Protein AF-A0A0L8FMX4-F1 (afdb_monomer)

Secondary structure (DSSP, 8-state):
-------PPP-PPPHHHHHHHHHHHHHHTT-HHHHHHHHHHHHHHHHHHHHHHHTT-GGGGTT-----EEEEEETTTTEEEEEE-SS---HHHHHHHHHS--S-THHHHHHHHHTT---EE--SSHHHHHTSGGGHHHHHTT---B---SHHHHHHHHH--EETTEE-EETTBS-------HHHHHHHHHHHHHHHHHHHHHHHHHGGG-S-----SS-SS-S----B-TTSPP--

Nearest PDB structures (foldseek):
  7ry0-assembly1_A  TM=9.251E-01  e=6.759E-14  Homo sapiens
  7l7i-assembly1_A  TM=5.118E-01  e=5.139E-18  Homo sapiens
  8u1l-assembly1_A  TM=5.009E-01  e=3.251E-18  Trichoplusia ni
  7ry1-assembly1_B  TM=5.368E-01  e=2.888E-14  Homo sapiens
  7ry1-assembly1_A  TM=5.336E-01  e=6.759E-14  Homo sapiens

Mean predicted aligned error: 16.15 Å

Structure (mmCIF, N/CA/C/O backbone):
data_AF-A0A0L8FMX4-F1
#
_entry.id   AF-A0A0L8FMX4-F1
#
loop_
_atom_site.group_PDB
_atom_site.id
_atom_site.type_symbol
_atom_site.label_atom_id
_atom_site.label_alt_id
_atom_site.label_comp_id
_atom_site.label_asym_id
_atom_site.label_entity_id
_atom_site.label_seq_id
_atom_site.pdbx_PDB_ins_code
_atom_site.Cartn_x
_atom_site.Cartn_y
_atom_site.Cartn_z
_atom_site.occupancy
_atom_site.B_iso_or_equiv
_atom_site.auth_seq_id
_atom_site.auth_comp_id
_atom_site.auth_asym_id
_atom_site.auth_atom_id
_atom_site.pdbx_PDB_model_num
ATOM 1 N N . MET A 1 1 ? 44.831 -11.143 -31.673 1.00 39.31 1 MET A N 1
ATOM 2 C CA . MET A 1 1 ? 43.525 -11.073 -30.991 1.00 39.31 1 MET A CA 1
ATOM 3 C C . MET A 1 1 ? 43.814 -10.824 -29.530 1.00 39.31 1 MET A C 1
ATOM 5 O O . MET A 1 1 ? 44.237 -11.738 -28.837 1.00 39.31 1 MET A O 1
ATOM 9 N N . SER A 1 2 ? 43.746 -9.562 -29.123 1.00 39.44 2 SER A N 1
ATOM 10 C CA . SER A 1 2 ? 43.957 -9.135 -27.744 1.00 39.44 2 SER A CA 1
ATOM 11 C C . SER A 1 2 ? 42.729 -9.560 -26.950 1.00 39.44 2 SER A C 1
ATOM 13 O O . SER A 1 2 ? 41.625 -9.114 -27.243 1.00 39.44 2 SER A O 1
ATOM 15 N N . THR A 1 3 ? 42.902 -10.469 -26.001 1.00 43.88 3 THR A N 1
ATOM 16 C CA . THR A 1 3 ? 41.905 -10.734 -24.967 1.00 43.88 3 THR A CA 1
ATOM 17 C C . THR A 1 3 ? 41.839 -9.495 -24.084 1.00 43.88 3 THR A C 1
ATOM 19 O O . THR A 1 3 ? 42.702 -9.311 -23.228 1.00 43.88 3 THR A O 1
ATOM 22 N N . GLU A 1 4 ? 40.875 -8.610 -24.337 1.00 45.62 4 GLU A N 1
ATOM 23 C CA . GLU A 1 4 ? 40.519 -7.559 -23.388 1.00 45.62 4 GLU A CA 1
ATOM 24 C C . GLU A 1 4 ? 40.006 -8.241 -22.118 1.00 45.62 4 GLU A C 1
ATOM 26 O O . GLU A 1 4 ? 38.905 -8.788 -22.063 1.00 45.62 4 GLU A O 1
ATOM 31 N N . THR A 1 5 ? 40.854 -8.273 -21.097 1.00 45.53 5 THR A N 1
ATOM 32 C CA . THR A 1 5 ? 40.433 -8.503 -19.723 1.00 45.53 5 THR A CA 1
ATOM 33 C C . THR A 1 5 ? 39.546 -7.329 -19.333 1.00 45.53 5 THR A C 1
ATOM 35 O O . THR A 1 5 ? 40.056 -6.248 -19.053 1.00 45.53 5 THR A O 1
ATOM 38 N N . ASN A 1 6 ? 38.224 -7.521 -19.350 1.00 53.88 6 ASN A N 1
ATOM 39 C CA . ASN A 1 6 ? 37.295 -6.623 -18.668 1.00 53.88 6 ASN A CA 1
ATOM 40 C C . ASN A 1 6 ? 37.687 -6.615 -17.182 1.00 53.88 6 ASN A C 1
ATOM 42 O O . ASN A 1 6 ? 37.356 -7.547 -16.446 1.00 53.88 6 ASN A O 1
ATOM 46 N N . GLU A 1 7 ? 38.452 -5.611 -16.754 1.00 62.81 7 GLU A N 1
ATOM 47 C CA . GLU A 1 7 ? 38.749 -5.385 -15.343 1.00 62.81 7 GLU A CA 1
ATOM 48 C C . GLU A 1 7 ? 37.436 -5.014 -14.648 1.00 62.81 7 GLU A C 1
ATOM 50 O O . GLU A 1 7 ? 36.876 -3.940 -14.858 1.00 62.81 7 GLU A O 1
ATOM 55 N N . GLY A 1 8 ? 36.889 -5.952 -13.874 1.00 73.38 8 GLY A N 1
ATOM 56 C CA . GLY A 1 8 ? 35.716 -5.695 -13.050 1.00 73.38 8 GLY A CA 1
ATOM 57 C C . GLY A 1 8 ? 36.040 -4.668 -11.966 1.00 73.38 8 GLY A C 1
ATOM 58 O O . GLY A 1 8 ? 37.086 -4.739 -11.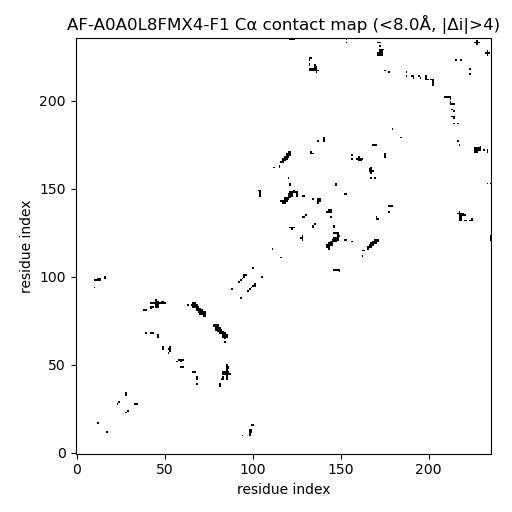324 1.00 73.38 8 GLY A O 1
ATOM 59 N N . GLU A 1 9 ? 35.130 -3.726 -11.739 1.00 80.50 9 GLU A N 1
ATOM 60 C CA . GLU A 1 9 ? 35.250 -2.753 -10.654 1.00 80.50 9 GLU A CA 1
ATOM 61 C C . GLU A 1 9 ? 34.606 -3.308 -9.380 1.00 80.50 9 GLU A C 1
ATOM 63 O O . GLU A 1 9 ? 33.452 -3.741 -9.388 1.00 80.50 9 GLU A O 1
ATOM 68 N N . VAL A 1 10 ? 35.354 -3.295 -8.275 1.00 77.38 10 VAL A N 1
ATOM 69 C CA . VAL A 1 10 ? 34.866 -3.732 -6.963 1.00 77.38 10 VAL A CA 1
ATOM 70 C C . VAL A 1 10 ? 34.485 -2.507 -6.143 1.00 77.38 10 VAL A C 1
ATOM 72 O O . VAL A 1 10 ? 35.327 -1.660 -5.849 1.00 77.38 10 VAL A O 1
ATOM 75 N N . PHE A 1 11 ? 33.222 -2.444 -5.732 1.00 74.62 11 PHE A N 1
ATOM 76 C CA . PHE A 1 11 ? 32.707 -1.407 -4.844 1.00 74.62 11 PHE A CA 1
ATOM 77 C C . PHE A 1 11 ? 32.407 -2.013 -3.474 1.00 74.62 11 PHE A C 1
ATOM 79 O O . PHE A 1 11 ? 31.781 -3.068 -3.377 1.00 74.62 11 PHE A O 1
ATOM 86 N N . ALA A 1 12 ? 32.857 -1.354 -2.407 1.00 69.38 12 ALA A N 1
ATOM 87 C CA . ALA A 1 12 ? 32.478 -1.737 -1.054 1.00 69.38 12 ALA A CA 1
ATOM 88 C C . ALA A 1 12 ? 31.083 -1.187 -0.737 1.00 69.38 12 ALA A C 1
ATOM 90 O O . ALA A 1 12 ? 30.815 -0.007 -0.965 1.00 69.38 12 ALA A O 1
ATOM 91 N N . PHE A 1 13 ? 30.216 -2.029 -0.171 1.00 65.06 13 PHE A N 1
ATOM 92 C CA . PHE A 1 13 ? 28.976 -1.554 0.432 1.00 65.06 13 PHE A CA 1
ATOM 93 C C . PHE A 1 13 ? 29.286 -0.578 1.571 1.00 65.06 13 PHE A C 1
ATOM 95 O O . PHE A 1 13 ? 30.249 -0.762 2.320 1.00 65.06 13 PHE A O 1
ATOM 102 N N . GLN A 1 14 ? 28.444 0.441 1.728 1.00 64.69 14 GLN A N 1
ATOM 103 C CA . GLN A 1 14 ? 28.500 1.314 2.899 1.00 64.69 14 GLN A CA 1
ATOM 104 C C . GLN A 1 14 ? 28.238 0.500 4.179 1.00 64.69 14 GLN A C 1
ATOM 106 O O . GLN A 1 14 ? 27.494 -0.484 4.159 1.00 64.69 14 GLN A O 1
ATOM 111 N N . ALA A 1 15 ? 28.864 0.887 5.295 1.00 60.56 15 ALA A N 1
ATOM 112 C CA . ALA A 1 15 ? 28.822 0.118 6.543 1.00 60.56 15 ALA A CA 1
ATOM 113 C C . ALA A 1 15 ? 27.385 -0.111 7.052 1.00 60.56 15 ALA A C 1
ATOM 115 O O . ALA A 1 15 ? 27.086 -1.187 7.575 1.00 60.56 15 ALA A O 1
ATOM 116 N N . GLU A 1 16 ? 26.481 0.849 6.831 1.00 59.19 16 GLU A N 1
ATOM 117 C CA . GLU A 1 16 ? 25.064 0.709 7.178 1.00 59.19 16 GLU A CA 1
ATOM 118 C C . GLU A 1 16 ? 24.347 -0.364 6.332 1.00 59.19 16 GLU A C 1
ATOM 120 O O . GLU A 1 16 ? 23.492 -1.087 6.845 1.00 59.19 16 GLU A O 1
ATOM 125 N N . ILE A 1 17 ? 24.729 -0.540 5.059 1.00 61.38 17 ILE A N 1
ATOM 126 C CA . ILE A 1 17 ? 24.149 -1.560 4.165 1.00 61.38 17 ILE A CA 1
ATOM 127 C C . ILE A 1 17 ? 24.580 -2.963 4.589 1.00 61.38 17 ILE A C 1
ATOM 129 O O . ILE A 1 17 ? 23.772 -3.887 4.565 1.00 61.38 17 ILE A O 1
ATOM 133 N N . ALA A 1 18 ? 25.831 -3.143 5.015 1.00 59.66 18 ALA A N 1
ATOM 134 C CA . ALA A 1 18 ? 26.306 -4.442 5.489 1.00 59.66 18 ALA A CA 1
ATOM 135 C C . ALA A 1 18 ? 25.531 -4.919 6.735 1.00 59.66 18 ALA A C 1
ATOM 137 O O . ALA A 1 18 ? 25.193 -6.100 6.845 1.00 59.66 18 ALA A O 1
ATOM 138 N N . GLN A 1 19 ? 25.199 -3.998 7.646 1.00 57.38 19 GLN A N 1
ATOM 139 C CA . GLN A 1 19 ? 24.366 -4.290 8.817 1.00 57.38 19 GLN A CA 1
ATOM 140 C C . GLN A 1 19 ? 22.915 -4.604 8.425 1.00 57.38 19 GLN A C 1
ATOM 142 O O . GLN A 1 19 ? 22.359 -5.593 8.905 1.00 57.38 19 GLN A O 1
ATOM 147 N N . LEU A 1 20 ? 22.331 -3.825 7.509 1.00 59.53 20 LEU A N 1
ATOM 148 C CA . LEU A 1 20 ? 20.980 -4.051 6.995 1.00 59.53 20 LEU A CA 1
ATOM 149 C C . LEU A 1 20 ? 20.861 -5.392 6.258 1.00 59.53 20 LEU A C 1
ATOM 151 O O . LEU A 1 20 ? 19.946 -6.160 6.536 1.00 59.53 20 LEU A O 1
ATOM 155 N N . MET A 1 21 ? 21.802 -5.718 5.368 1.00 62.72 21 MET A N 1
ATOM 156 C CA . MET A 1 21 ? 21.832 -7.007 4.670 1.00 62.72 21 MET A CA 1
ATOM 157 C C . MET A 1 21 ? 21.918 -8.172 5.656 1.00 62.72 21 MET A C 1
ATOM 159 O O . MET A 1 21 ? 21.203 -9.153 5.491 1.00 62.72 21 MET A O 1
ATOM 163 N N . SER A 1 22 ? 22.732 -8.062 6.709 1.00 55.34 22 SER A N 1
ATOM 164 C CA . SER A 1 22 ? 22.821 -9.093 7.750 1.00 55.34 22 SER A CA 1
ATOM 165 C C . SER A 1 22 ? 21.493 -9.284 8.498 1.00 55.34 22 SER A C 1
ATOM 167 O O . SER A 1 22 ? 21.067 -10.417 8.734 1.00 55.34 22 SER A O 1
ATOM 169 N N . LEU A 1 23 ? 20.787 -8.194 8.816 1.00 56.12 23 LEU A N 1
ATOM 170 C CA . LEU A 1 23 ? 19.460 -8.248 9.436 1.00 56.12 23 LEU A CA 1
ATOM 171 C C . LEU A 1 23 ? 18.416 -8.854 8.482 1.00 56.12 23 LEU A C 1
ATOM 173 O O . LEU A 1 23 ? 17.636 -9.716 8.888 1.00 56.12 23 LEU A O 1
ATOM 177 N N . ILE A 1 24 ? 18.441 -8.459 7.206 1.00 52.59 24 ILE A N 1
ATOM 178 C CA . ILE A 1 24 ? 17.516 -8.941 6.177 1.00 52.59 24 ILE A CA 1
ATOM 179 C C . ILE A 1 24 ? 17.729 -10.429 5.883 1.00 52.59 24 ILE A C 1
ATOM 181 O O . ILE A 1 24 ? 16.762 -11.181 5.784 1.00 52.59 24 ILE A O 1
ATOM 185 N N . ILE A 1 25 ? 18.978 -10.883 5.782 1.00 56.69 25 ILE A N 1
ATOM 186 C CA . ILE A 1 25 ? 19.319 -12.293 5.544 1.00 56.69 25 ILE A CA 1
ATOM 187 C C . ILE A 1 25 ? 18.820 -13.171 6.694 1.00 56.69 25 ILE A C 1
ATOM 189 O O . ILE A 1 25 ? 18.224 -14.218 6.447 1.00 56.69 25 ILE A O 1
ATOM 193 N N . ASN A 1 26 ? 19.004 -12.728 7.939 1.00 50.09 26 ASN A N 1
ATOM 194 C CA . ASN A 1 26 ? 18.621 -13.506 9.117 1.00 50.09 26 ASN A CA 1
ATOM 195 C C . ASN A 1 26 ? 17.115 -13.455 9.438 1.00 50.09 26 ASN A C 1
ATOM 197 O O . ASN A 1 26 ? 16.622 -14.338 10.135 1.00 50.09 26 ASN A O 1
ATOM 201 N N . THR A 1 27 ? 16.383 -12.461 8.919 1.00 48.31 27 THR A N 1
ATOM 202 C CA . THR A 1 27 ? 14.959 -12.244 9.245 1.00 48.31 27 THR A CA 1
ATOM 203 C C . THR A 1 27 ? 14.018 -12.560 8.076 1.00 48.31 27 THR A C 1
ATOM 205 O O . THR A 1 27 ? 12.947 -13.123 8.284 1.00 48.31 27 THR A O 1
ATOM 208 N N . PHE A 1 28 ? 14.402 -12.242 6.833 1.00 46.84 28 PHE A N 1
ATOM 209 C CA . PHE A 1 28 ? 13.492 -12.224 5.678 1.00 46.84 28 PHE A CA 1
ATOM 210 C C . PHE A 1 28 ? 13.748 -13.314 4.625 1.00 46.84 28 PHE A C 1
ATOM 212 O O . PHE A 1 28 ? 12.814 -13.685 3.914 1.00 46.84 28 PHE A O 1
ATOM 219 N N . TYR A 1 29 ? 14.955 -13.885 4.535 1.00 50.66 29 TYR A N 1
ATOM 220 C CA . TYR A 1 29 ? 15.282 -14.910 3.523 1.00 50.66 29 TYR A CA 1
ATOM 221 C C . TYR A 1 29 ? 14.856 -16.344 3.884 1.00 50.66 29 TYR A C 1
ATOM 223 O O . TYR A 1 29 ? 15.086 -17.279 3.114 1.00 50.66 29 TYR A O 1
ATOM 231 N N . SER A 1 30 ? 14.159 -16.525 5.006 1.00 52.50 30 SER A N 1
ATOM 232 C CA . SER A 1 30 ? 13.557 -17.809 5.384 1.00 52.50 30 SER A CA 1
ATOM 233 C C . SER A 1 30 ? 12.402 -18.229 4.455 1.00 52.50 30 SER A C 1
ATOM 235 O O . SER A 1 30 ? 12.092 -19.416 4.381 1.00 52.50 30 SER A O 1
ATOM 237 N N . ASN A 1 31 ? 11.814 -17.293 3.692 1.00 56.28 31 ASN A N 1
ATOM 238 C CA . ASN A 1 31 ? 10.679 -17.535 2.791 1.00 56.28 31 ASN A CA 1
ATOM 239 C C . ASN A 1 31 ? 11.045 -17.241 1.323 1.00 56.28 31 ASN A C 1
ATOM 241 O O . ASN A 1 31 ? 10.923 -16.118 0.834 1.00 56.28 31 ASN A O 1
ATOM 245 N N . LYS A 1 32 ? 11.482 -18.278 0.597 1.00 67.62 32 LYS A N 1
ATOM 246 C CA . LYS A 1 32 ? 11.994 -18.192 -0.791 1.00 67.62 32 LYS A CA 1
ATOM 247 C C . LYS A 1 32 ? 10.992 -17.626 -1.809 1.00 67.62 32 LYS A C 1
ATOM 249 O O . LYS A 1 32 ? 11.399 -17.075 -2.826 1.00 67.62 32 LYS A O 1
ATOM 254 N N . GLU A 1 33 ? 9.699 -17.763 -1.539 1.00 67.81 33 GLU A N 1
ATOM 255 C CA . GLU A 1 33 ? 8.609 -17.231 -2.367 1.00 67.81 33 GLU A CA 1
ATOM 256 C C . GLU A 1 33 ? 8.554 -15.697 -2.380 1.00 67.81 33 GLU A C 1
ATOM 258 O O . GLU A 1 33 ? 8.177 -15.096 -3.384 1.00 67.81 33 GLU A O 1
ATOM 263 N N . ILE A 1 34 ? 8.998 -15.063 -1.296 1.00 60.00 34 ILE A N 1
ATOM 264 C CA . ILE A 1 34 ? 8.907 -13.615 -1.108 1.00 60.00 34 ILE A CA 1
ATOM 265 C C . ILE A 1 34 ? 9.983 -12.915 -1.928 1.00 60.00 34 ILE A C 1
ATOM 267 O O . ILE A 1 34 ? 9.676 -12.000 -2.681 1.00 60.00 34 ILE A O 1
ATOM 271 N N . PHE A 1 35 ? 11.215 -13.425 -1.887 1.00 68.88 35 PHE A N 1
ATOM 272 C CA . PHE A 1 35 ? 12.304 -12.962 -2.749 1.00 68.88 35 PHE A CA 1
ATOM 273 C C . PHE A 1 35 ? 11.896 -12.913 -4.229 1.00 68.88 35 PHE A C 1
ATOM 275 O O . PHE A 1 35 ? 12.138 -11.923 -4.915 1.00 68.88 35 PHE A O 1
ATOM 282 N N . LEU A 1 36 ? 11.241 -13.973 -4.714 1.00 78.38 36 LEU A N 1
ATOM 283 C CA . LEU A 1 36 ? 10.818 -14.043 -6.107 1.00 78.38 36 LEU A CA 1
ATOM 284 C C . LEU A 1 36 ? 9.726 -13.013 -6.427 1.00 78.38 36 LEU A C 1
ATOM 286 O O . LEU A 1 36 ? 9.776 -12.390 -7.484 1.00 78.38 36 LEU A O 1
ATOM 290 N N . ARG A 1 37 ? 8.770 -12.803 -5.515 1.00 76.31 37 ARG A N 1
ATOM 291 C CA . ARG A 1 37 ? 7.726 -11.785 -5.675 1.00 76.31 37 ARG A CA 1
ATOM 292 C C . ARG A 1 37 ? 8.314 -10.378 -5.772 1.00 76.31 37 ARG A C 1
ATOM 294 O O . ARG A 1 37 ? 7.920 -9.635 -6.663 1.00 76.31 37 ARG A O 1
ATOM 301 N N . GLU A 1 38 ? 9.266 -10.035 -4.906 1.00 73.69 38 GLU A N 1
ATOM 302 C CA . GLU A 1 38 ? 9.886 -8.703 -4.898 1.00 73.69 38 GLU A CA 1
ATOM 303 C C . GLU A 1 38 ? 10.656 -8.423 -6.191 1.00 73.69 38 GLU A C 1
ATOM 305 O O . GLU A 1 38 ? 10.532 -7.347 -6.772 1.00 73.69 38 GLU A O 1
ATOM 310 N N . LEU A 1 39 ? 11.404 -9.406 -6.700 1.00 83.00 39 LEU A N 1
ATOM 311 C CA . LEU A 1 39 ? 12.093 -9.237 -7.978 1.00 83.00 39 LEU A CA 1
ATOM 312 C C . LEU A 1 39 ? 11.116 -9.056 -9.145 1.00 83.00 39 LEU A C 1
ATOM 314 O O . LEU A 1 39 ? 11.369 -8.230 -10.017 1.00 83.00 39 LEU A O 1
ATOM 318 N N . ILE A 1 40 ? 9.985 -9.768 -9.142 1.00 85.19 40 ILE A N 1
ATOM 319 C CA . ILE A 1 40 ? 8.936 -9.579 -10.153 1.00 85.19 40 ILE A CA 1
ATOM 320 C C . ILE A 1 40 ? 8.294 -8.190 -10.026 1.00 85.19 40 ILE A C 1
ATOM 322 O O . ILE A 1 40 ? 8.066 -7.546 -11.047 1.00 85.19 40 ILE A O 1
ATOM 326 N N . SER A 1 41 ? 8.037 -7.713 -8.803 1.00 81.75 41 SER A N 1
ATOM 327 C CA . SER A 1 41 ? 7.487 -6.372 -8.558 1.00 81.75 41 SER A CA 1
ATOM 328 C C . SER A 1 41 ? 8.422 -5.283 -9.081 1.00 81.75 41 SER A C 1
ATOM 330 O O . SER A 1 41 ? 8.003 -4.434 -9.860 1.00 81.75 41 SER A O 1
ATOM 332 N N . ASN A 1 42 ? 9.716 -5.369 -8.760 1.00 83.75 42 ASN A N 1
ATOM 333 C CA . ASN A 1 42 ? 10.726 -4.426 -9.248 1.00 83.75 42 ASN A CA 1
ATOM 334 C C . ASN A 1 42 ? 10.836 -4.432 -10.782 1.00 83.75 42 ASN A C 1
ATOM 336 O O . ASN A 1 42 ? 10.967 -3.375 -11.403 1.00 83.75 42 ASN A O 1
ATOM 340 N N . SER A 1 43 ? 10.762 -5.612 -11.402 1.00 90.19 43 SER A N 1
ATOM 341 C CA . SER A 1 43 ? 10.706 -5.736 -12.860 1.00 90.19 43 SER A CA 1
ATOM 342 C C . SER A 1 43 ? 9.431 -5.107 -13.445 1.00 90.19 43 SER A C 1
ATOM 344 O O . SER A 1 43 ? 9.497 -4.489 -14.505 1.00 90.19 43 SER A O 1
ATOM 346 N N . SER A 1 44 ? 8.284 -5.204 -12.763 1.00 88.88 44 SER A N 1
ATOM 347 C CA . SER A 1 44 ? 7.041 -4.529 -13.171 1.00 88.88 44 SER A CA 1
ATOM 348 C C . SER A 1 44 ? 7.182 -3.008 -13.118 1.00 88.88 44 SER A C 1
ATOM 350 O O . SER A 1 44 ? 6.880 -2.333 -14.100 1.00 88.88 44 SER A O 1
ATOM 352 N N . ASP A 1 45 ? 7.733 -2.469 -12.030 1.00 84.19 45 ASP A N 1
ATOM 353 C CA . ASP A 1 45 ? 7.974 -1.029 -11.885 1.00 84.19 45 ASP A CA 1
ATOM 354 C C . ASP A 1 45 ? 8.917 -0.496 -12.970 1.00 84.19 45 ASP A C 1
ATOM 356 O O . ASP A 1 45 ? 8.743 0.612 -13.486 1.00 84.19 45 ASP A O 1
ATOM 360 N N . ALA A 1 46 ? 9.931 -1.282 -13.341 1.00 90.69 46 ALA A N 1
ATOM 361 C CA . ALA A 1 46 ? 10.841 -0.935 -14.425 1.00 90.69 46 ALA A CA 1
ATOM 362 C C . ALA A 1 46 ? 10.115 -0.864 -15.781 1.00 90.69 46 ALA A C 1
ATOM 364 O O . ALA A 1 46 ? 10.408 0.037 -16.578 1.00 90.69 46 ALA A O 1
ATOM 365 N N . LEU A 1 47 ? 9.164 -1.771 -16.036 1.00 92.00 47 LEU A N 1
ATOM 366 C CA . LEU A 1 47 ? 8.322 -1.766 -17.237 1.00 92.00 47 LEU A CA 1
ATOM 367 C C . LEU A 1 47 ? 7.359 -0.575 -17.260 1.00 92.00 47 LEU A C 1
ATOM 369 O O . LEU A 1 47 ? 7.213 0.075 -18.298 1.00 92.00 47 LEU A O 1
ATOM 373 N N . ASP A 1 48 ? 6.739 -0.242 -16.132 1.00 89.50 48 ASP A N 1
ATOM 374 C CA . ASP A 1 48 ? 5.829 0.901 -16.055 1.00 89.50 48 ASP A CA 1
ATOM 375 C C . ASP A 1 48 ? 6.568 2.229 -16.247 1.00 89.50 48 ASP A C 1
ATOM 377 O O . ASP A 1 48 ? 6.080 3.109 -16.962 1.00 89.50 48 ASP A O 1
ATOM 381 N N . LYS A 1 49 ? 7.789 2.357 -15.714 1.00 88.44 49 LYS A N 1
ATOM 382 C CA . LYS A 1 49 ? 8.640 3.535 -15.936 1.00 88.44 49 LYS A CA 1
ATOM 383 C C . LYS A 1 49 ? 8.988 3.731 -17.410 1.00 88.44 49 LYS A C 1
ATOM 385 O O . LYS A 1 49 ? 8.777 4.825 -17.932 1.00 88.44 49 LYS A O 1
ATOM 390 N N . ILE A 1 50 ? 9.473 2.693 -18.102 1.00 91.31 50 ILE A N 1
ATOM 391 C CA . ILE A 1 50 ? 9.815 2.827 -19.531 1.00 91.31 50 ILE A CA 1
ATOM 392 C C . ILE A 1 50 ? 8.573 3.071 -20.383 1.00 91.31 50 ILE A C 1
ATOM 394 O O . ILE A 1 50 ? 8.602 3.875 -21.315 1.00 91.31 50 ILE A O 1
ATOM 398 N N . ARG A 1 51 ? 7.450 2.438 -20.030 1.00 90.25 51 ARG A N 1
ATOM 399 C CA . ARG A 1 51 ? 6.169 2.673 -20.688 1.00 90.25 51 ARG A CA 1
ATOM 400 C C . ARG A 1 51 ? 5.741 4.126 -20.534 1.00 90.25 51 ARG A C 1
ATOM 402 O O . ARG A 1 51 ? 5.343 4.726 -21.527 1.00 90.25 51 ARG A O 1
ATOM 409 N N . TYR A 1 52 ? 5.847 4.697 -19.337 1.00 90.62 52 TYR A N 1
ATOM 410 C CA . TYR A 1 52 ? 5.507 6.096 -19.095 1.00 90.62 52 TYR A CA 1
ATOM 411 C C . TYR A 1 52 ? 6.417 7.054 -19.874 1.00 90.62 52 TYR A C 1
ATOM 413 O O . TYR A 1 52 ? 5.911 7.965 -20.527 1.00 90.62 52 TYR A O 1
ATOM 421 N N . GLU A 1 53 ? 7.736 6.821 -19.891 1.00 89.19 53 GLU A N 1
ATOM 422 C CA . GLU A 1 53 ? 8.660 7.611 -20.722 1.00 89.19 53 GLU A CA 1
ATOM 423 C C . GLU A 1 53 ? 8.328 7.506 -22.215 1.00 89.19 53 GLU A C 1
ATOM 425 O O . GLU A 1 53 ? 8.377 8.505 -22.929 1.00 89.19 53 GLU A O 1
ATOM 430 N N . SER A 1 54 ? 7.909 6.331 -22.689 1.00 90.88 54 SER A N 1
ATOM 431 C CA . SER A 1 54 ? 7.557 6.132 -24.100 1.00 90.88 54 SER A CA 1
ATOM 432 C C . SER A 1 54 ? 6.333 6.931 -24.561 1.00 90.88 54 SER A C 1
ATOM 434 O O . SER A 1 54 ? 6.172 7.174 -25.758 1.00 90.88 54 SER A O 1
ATOM 436 N N . LEU A 1 55 ? 5.479 7.374 -23.627 1.00 89.44 55 LEU A N 1
ATOM 437 C CA . LEU A 1 55 ? 4.333 8.233 -23.941 1.00 89.44 55 LEU A CA 1
ATOM 438 C C . LEU A 1 55 ? 4.774 9.627 -24.401 1.00 89.44 55 LEU A C 1
ATOM 440 O O . LEU A 1 55 ? 4.043 10.278 -25.147 1.00 89.44 55 LEU A O 1
ATOM 444 N N . THR A 1 56 ? 5.941 10.092 -23.949 1.00 90.81 56 THR A N 1
ATOM 445 C CA . THR A 1 56 ? 6.505 11.401 -24.304 1.00 90.81 56 THR A CA 1
ATOM 446 C C . THR A 1 56 ? 7.646 11.287 -25.310 1.00 90.81 56 THR A C 1
ATOM 448 O O . THR A 1 56 ? 7.781 12.162 -26.16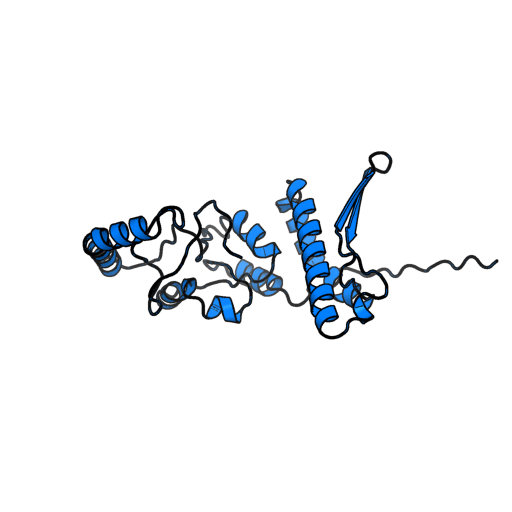5 1.00 90.81 56 THR A O 1
ATOM 451 N N . ASP A 1 57 ? 8.420 10.203 -25.261 1.00 90.50 57 ASP A N 1
ATOM 452 C CA . ASP A 1 57 ? 9.503 9.895 -26.192 1.00 90.50 57 ASP A CA 1
ATOM 453 C C . ASP A 1 57 ? 9.396 8.446 -26.706 1.00 90.50 57 ASP A C 1
ATOM 455 O O . ASP A 1 57 ? 9.952 7.522 -26.107 1.00 90.50 57 ASP A O 1
ATOM 459 N N . PRO A 1 58 ? 8.716 8.215 -27.846 1.00 90.12 58 PRO A N 1
ATOM 460 C CA . PRO A 1 58 ? 8.543 6.873 -28.400 1.00 90.12 58 PRO A CA 1
ATOM 461 C C . PRO A 1 58 ? 9.853 6.147 -28.738 1.00 90.12 58 PRO A C 1
ATOM 463 O O . PRO A 1 58 ? 9.852 4.917 -28.801 1.00 90.12 58 PRO A O 1
ATOM 466 N N . SER A 1 59 ? 10.966 6.874 -28.927 1.00 91.00 59 SER A N 1
ATOM 467 C CA . SER A 1 59 ? 12.270 6.273 -29.256 1.00 91.00 59 SER A CA 1
ATOM 468 C C . SER A 1 59 ? 12.835 5.417 -28.117 1.00 91.00 59 SER A C 1
ATOM 470 O O . SER A 1 59 ? 13.667 4.536 -28.333 1.00 91.00 59 SER A O 1
ATOM 472 N N . LYS A 1 60 ? 12.319 5.595 -26.895 1.00 86.88 60 LYS A N 1
ATOM 473 C CA . LYS A 1 60 ? 12.677 4.804 -25.711 1.00 86.88 60 LYS A CA 1
ATOM 474 C C . LYS A 1 60 ? 12.398 3.307 -25.853 1.00 86.88 60 LYS A C 1
ATOM 476 O O . LYS A 1 60 ? 13.027 2.517 -25.159 1.00 86.88 60 LYS A O 1
ATOM 481 N N . LEU A 1 61 ? 11.501 2.915 -26.759 1.00 87.25 61 LEU A N 1
ATOM 482 C CA . LEU A 1 61 ? 11.177 1.514 -27.053 1.00 87.25 61 LEU A CA 1
ATOM 483 C C . LEU A 1 61 ? 11.831 0.997 -28.346 1.00 87.25 61 LEU A C 1
ATOM 485 O O . LEU A 1 61 ? 11.526 -0.112 -28.789 1.00 87.25 61 LEU A O 1
ATOM 489 N N . ASP A 1 62 ? 12.731 1.761 -28.974 1.00 84.06 62 ASP A N 1
ATOM 490 C CA . ASP A 1 62 ? 13.358 1.357 -30.242 1.00 84.06 62 ASP A CA 1
ATOM 491 C C . ASP A 1 62 ? 14.263 0.126 -30.092 1.00 84.06 62 ASP A C 1
ATOM 493 O O . ASP A 1 62 ? 14.391 -0.667 -31.026 1.00 84.06 62 ASP A O 1
ATOM 497 N N . SER A 1 63 ? 14.857 -0.070 -28.911 1.00 77.69 63 SER A N 1
ATOM 498 C CA . SER A 1 63 ? 15.677 -1.242 -28.577 1.00 77.69 63 SER A CA 1
ATOM 499 C C . SER A 1 63 ? 14.858 -2.494 -28.238 1.00 77.69 63 SER A C 1
ATOM 501 O O . SER A 1 63 ? 15.398 -3.600 -28.273 1.00 77.69 63 SER A O 1
ATOM 503 N N . GLY A 1 64 ? 13.565 -2.345 -27.937 1.00 77.56 64 GLY A N 1
ATOM 504 C CA . GLY A 1 64 ? 12.683 -3.435 -27.531 1.00 77.56 64 GLY A CA 1
ATOM 505 C C . GLY A 1 64 ? 11.254 -2.945 -27.321 1.00 77.56 64 GLY A C 1
ATOM 506 O O . GLY A 1 64 ? 10.960 -2.273 -26.339 1.00 77.56 64 GLY A O 1
ATOM 507 N N . LYS A 1 65 ? 10.356 -3.289 -28.252 1.00 80.19 65 LYS A N 1
ATOM 508 C CA . LYS A 1 65 ? 8.945 -2.858 -28.219 1.00 80.19 65 LYS A CA 1
ATOM 509 C C . LYS A 1 65 ? 8.058 -3.743 -27.351 1.00 80.19 65 LYS A C 1
ATOM 511 O O . LYS A 1 65 ? 6.998 -3.304 -26.912 1.00 80.19 65 LYS A O 1
ATOM 516 N N . ASP A 1 66 ? 8.489 -4.977 -27.127 1.00 90.19 66 ASP A N 1
ATOM 517 C CA . ASP A 1 66 ? 7.749 -5.944 -26.334 1.00 90.19 66 ASP A CA 1
ATOM 518 C C . ASP A 1 66 ? 8.117 -5.773 -24.863 1.00 90.19 66 ASP A C 1
ATOM 520 O O . ASP A 1 66 ? 9.256 -6.008 -24.471 1.00 90.19 66 ASP A O 1
ATOM 524 N N . LEU A 1 67 ? 7.136 -5.367 -24.058 1.00 93.06 67 LEU A N 1
ATOM 525 C CA . LEU A 1 67 ? 7.269 -5.239 -22.611 1.00 93.06 67 LEU A CA 1
ATOM 526 C C . LEU A 1 67 ? 6.969 -6.584 -21.949 1.00 93.06 67 LEU A C 1
ATOM 528 O O . LEU A 1 67 ? 5.830 -7.055 -21.995 1.00 93.06 67 LEU A O 1
ATOM 532 N N . TYR A 1 68 ? 7.976 -7.210 -21.338 1.00 95.38 68 TYR A N 1
ATOM 533 C CA . TYR A 1 68 ? 7.798 -8.496 -20.667 1.00 95.38 68 TYR A CA 1
ATOM 534 C C . TYR A 1 68 ? 8.713 -8.681 -19.457 1.00 95.38 68 TYR A C 1
ATOM 536 O O . TYR A 1 68 ? 9.765 -8.059 -19.334 1.00 95.38 68 TYR A O 1
ATOM 544 N N . ILE A 1 69 ? 8.316 -9.628 -18.604 1.00 96.19 69 ILE A N 1
ATOM 545 C CA . ILE A 1 69 ? 9.151 -10.232 -17.565 1.00 96.19 69 ILE A CA 1
ATOM 546 C C . ILE A 1 69 ? 9.279 -11.718 -17.902 1.00 96.19 69 ILE A C 1
ATOM 548 O O . ILE A 1 69 ? 8.278 -12.406 -18.117 1.00 96.19 69 ILE A O 1
ATOM 552 N N . LYS A 1 70 ? 10.507 -12.228 -17.967 1.00 96.69 70 LYS A N 1
ATOM 553 C CA . LYS A 1 70 ? 10.818 -13.624 -18.273 1.00 96.69 70 LYS A CA 1
ATOM 554 C C . LYS A 1 70 ? 11.573 -14.250 -17.112 1.00 96.69 70 LYS A C 1
ATOM 556 O O . LYS A 1 70 ? 12.623 -13.761 -16.712 1.00 96.69 70 LYS A O 1
ATOM 561 N N . ILE A 1 71 ? 11.055 -15.370 -16.619 1.00 95.62 71 ILE A N 1
ATOM 562 C CA . ILE A 1 71 ? 11.641 -16.133 -15.516 1.00 95.62 71 ILE A CA 1
ATOM 563 C C . ILE A 1 71 ? 12.146 -17.463 -16.074 1.00 95.62 71 ILE A C 1
ATOM 565 O O . ILE A 1 71 ? 11.385 -18.211 -16.689 1.00 95.62 71 ILE A O 1
ATOM 569 N N . ILE A 1 72 ? 13.433 -17.747 -15.888 1.00 96.44 72 ILE A N 1
ATOM 570 C CA . ILE A 1 72 ? 14.114 -18.920 -16.441 1.00 96.44 72 ILE A CA 1
ATOM 571 C C . ILE A 1 72 ? 14.784 -19.682 -15.291 1.00 96.44 72 ILE A C 1
ATOM 573 O O . ILE A 1 72 ? 15.840 -19.263 -14.814 1.00 96.44 72 ILE A O 1
ATOM 577 N N . PRO A 1 73 ? 14.189 -20.787 -14.811 1.00 94.94 73 PRO A N 1
ATOM 578 C CA . PRO A 1 73 ? 14.852 -21.666 -13.860 1.00 94.94 73 PRO A CA 1
ATOM 579 C C . PRO A 1 73 ? 15.883 -22.545 -14.583 1.00 94.94 73 PRO A C 1
ATOM 581 O O . PRO A 1 73 ? 15.558 -23.205 -15.570 1.00 94.94 73 PRO A O 1
ATOM 584 N N . ASN A 1 74 ? 17.106 -22.605 -14.062 1.00 95.12 74 ASN A N 1
ATOM 585 C CA . ASN A 1 74 ? 18.155 -23.511 -14.519 1.00 95.12 74 ASN A CA 1
ATOM 586 C C . ASN A 1 74 ? 18.609 -24.391 -13.347 1.00 95.12 74 ASN A C 1
ATOM 588 O O . ASN A 1 74 ? 19.311 -23.960 -12.430 1.00 95.12 74 ASN A O 1
ATOM 592 N N . LYS A 1 75 ? 18.177 -25.654 -13.387 1.00 94.81 75 LYS A N 1
ATOM 593 C CA . LYS A 1 75 ? 18.454 -26.635 -12.335 1.00 94.81 75 LYS A CA 1
ATOM 594 C C . LYS A 1 75 ? 19.893 -27.155 -12.369 1.00 94.81 75 LYS A C 1
ATOM 596 O O . LYS A 1 75 ? 20.392 -27.556 -11.325 1.00 94.81 75 LYS A O 1
ATOM 601 N N . GLU A 1 76 ? 20.534 -27.171 -13.534 1.00 95.88 76 GLU A N 1
ATOM 602 C CA . GLU A 1 76 ? 21.902 -27.681 -13.685 1.00 95.88 76 GLU A CA 1
ATOM 603 C C . GLU A 1 76 ? 22.899 -26.750 -12.989 1.00 95.88 76 GLU A C 1
ATOM 605 O O . GLU A 1 76 ? 23.724 -27.211 -12.202 1.00 95.88 76 GLU A O 1
ATOM 610 N N . ASP A 1 77 ? 22.723 -25.439 -13.167 1.00 94.81 77 ASP A N 1
ATOM 611 C CA . ASP A 1 77 ? 23.595 -24.419 -12.571 1.00 94.81 77 ASP A CA 1
ATOM 612 C C . ASP A 1 77 ? 23.089 -23.890 -11.217 1.00 94.81 77 ASP A C 1
ATOM 614 O O . ASP A 1 77 ? 23.715 -23.020 -10.615 1.00 94.81 77 ASP A O 1
ATOM 618 N N . ASN A 1 78 ? 21.954 -24.398 -10.719 1.00 90.88 78 ASN A N 1
ATOM 619 C CA . ASN A 1 78 ? 21.246 -23.879 -9.538 1.00 90.88 78 ASN A CA 1
ATOM 620 C C . ASN A 1 78 ? 20.988 -22.362 -9.604 1.00 90.88 78 ASN A C 1
ATOM 622 O O . ASN A 1 78 ? 21.128 -21.649 -8.608 1.00 90.88 78 ASN A O 1
ATOM 626 N N . THR A 1 79 ? 20.590 -21.868 -10.776 1.00 93.19 79 THR A N 1
ATOM 627 C CA . THR A 1 79 ? 20.302 -20.448 -10.997 1.00 93.19 79 THR A CA 1
ATOM 628 C C . THR A 1 79 ? 18.835 -20.215 -11.344 1.00 93.19 79 THR A C 1
ATOM 630 O O . THR A 1 79 ? 18.141 -21.068 -11.901 1.00 93.19 79 THR A O 1
ATOM 633 N N . LEU A 1 80 ? 18.348 -19.027 -10.997 1.00 90.19 80 LEU A N 1
ATOM 634 C CA . LEU A 1 80 ? 17.060 -18.504 -11.432 1.00 90.19 80 LEU A CA 1
ATOM 635 C C . LEU A 1 80 ? 17.319 -17.148 -12.082 1.00 90.19 80 LEU A C 1
ATOM 637 O O . LEU A 1 80 ? 17.781 -16.225 -11.415 1.00 90.19 80 LEU A O 1
ATOM 641 N N . THR A 1 81 ? 17.055 -17.035 -13.380 1.00 93.94 81 THR A N 1
ATOM 642 C CA . THR A 1 81 ? 17.235 -15.784 -14.123 1.00 93.94 81 THR A CA 1
ATOM 643 C C . THR A 1 81 ? 15.896 -15.076 -14.261 1.00 93.94 81 THR A C 1
ATOM 645 O O . THR A 1 81 ? 14.925 -15.678 -14.717 1.00 93.94 81 THR A O 1
ATOM 648 N N . ILE A 1 82 ? 15.852 -13.797 -13.899 1.00 93.19 82 ILE A N 1
ATOM 649 C CA . ILE A 1 82 ? 14.706 -12.912 -14.120 1.00 93.19 82 ILE A CA 1
ATOM 650 C C . ILE A 1 82 ? 15.178 -11.813 -15.064 1.00 93.19 82 ILE A C 1
ATOM 652 O O . ILE A 1 82 ? 16.209 -11.191 -14.820 1.00 93.19 82 ILE A O 1
ATOM 656 N N . ILE A 1 83 ? 14.469 -11.648 -16.175 1.00 95.12 83 ILE A N 1
ATOM 657 C CA . ILE A 1 83 ? 14.799 -10.694 -17.231 1.00 95.12 83 ILE A CA 1
ATOM 658 C C . ILE A 1 83 ? 13.571 -9.830 -17.462 1.00 95.12 83 ILE A C 1
ATOM 660 O O . ILE A 1 83 ? 12.523 -10.366 -17.819 1.00 95.12 83 ILE A O 1
ATOM 664 N N . ASP A 1 84 ? 13.710 -8.521 -17.326 1.00 95.38 84 ASP A N 1
ATOM 665 C CA . ASP A 1 84 ? 12.725 -7.560 -17.804 1.00 95.38 84 ASP A CA 1
ATOM 666 C C . ASP A 1 84 ? 13.283 -6.712 -18.945 1.00 95.38 84 ASP A C 1
ATOM 668 O O . ASP A 1 84 ? 14.492 -6.628 -19.168 1.00 95.38 84 ASP A O 1
ATOM 672 N N . THR A 1 85 ? 12.369 -6.121 -19.703 1.00 95.06 85 THR A N 1
ATOM 673 C CA . THR A 1 85 ? 12.657 -5.133 -20.749 1.00 95.06 85 THR A CA 1
ATOM 674 C C . THR A 1 85 ? 12.263 -3.731 -20.288 1.00 95.06 85 THR A C 1
ATOM 676 O O . THR A 1 85 ? 11.754 -2.933 -21.076 1.00 95.06 85 THR A O 1
ATOM 679 N N . GLY A 1 86 ? 12.397 -3.468 -18.985 1.00 92.81 86 GLY A N 1
ATOM 680 C CA . GLY A 1 86 ? 12.069 -2.192 -18.375 1.00 92.81 86 GLY A CA 1
ATOM 681 C C . GLY A 1 86 ? 13.086 -1.104 -18.699 1.00 92.81 86 GLY A C 1
ATOM 682 O O . GLY A 1 86 ? 13.930 -1.229 -19.584 1.00 92.81 86 GLY A O 1
ATOM 683 N N . ILE A 1 87 ? 13.023 -0.016 -17.935 1.00 92.12 87 ILE A N 1
ATOM 684 C CA . ILE A 1 87 ? 13.871 1.171 -18.125 1.00 92.12 87 ILE A CA 1
ATOM 685 C C . ILE A 1 87 ? 15.377 0.896 -17.967 1.00 92.12 87 ILE A C 1
ATOM 687 O O . ILE A 1 87 ? 16.207 1.658 -18.462 1.00 92.12 87 ILE A O 1
ATOM 691 N N . GLY A 1 88 ? 15.732 -0.211 -17.311 1.00 90.50 88 GLY A N 1
ATOM 692 C CA . GLY A 1 88 ? 17.112 -0.573 -17.019 1.00 90.50 88 GLY A CA 1
ATOM 693 C C . GLY A 1 88 ? 17.776 0.379 -16.021 1.00 90.50 88 GLY A C 1
ATOM 694 O O . GLY A 1 88 ? 17.133 1.203 -15.373 1.00 90.50 88 GLY A O 1
ATOM 695 N N . MET A 1 89 ? 19.091 0.235 -15.869 1.00 88.81 89 MET A N 1
ATOM 696 C CA . MET A 1 89 ? 19.909 1.077 -14.997 1.00 88.81 89 MET A CA 1
ATOM 697 C C . MET A 1 89 ? 21.217 1.419 -15.700 1.00 88.81 89 MET A C 1
ATOM 699 O O . MET A 1 89 ? 21.857 0.551 -16.298 1.00 88.81 89 MET A O 1
ATOM 703 N N . THR A 1 90 ? 21.648 2.674 -15.606 1.00 88.62 90 THR A N 1
ATOM 704 C CA . THR A 1 90 ? 23.015 3.042 -15.983 1.00 88.62 90 THR A CA 1
ATOM 705 C C . THR A 1 90 ? 24.005 2.541 -14.932 1.00 88.62 90 THR A C 1
ATOM 707 O O . THR A 1 90 ? 23.638 2.213 -13.804 1.00 88.62 90 THR A O 1
ATOM 710 N N . LYS A 1 91 ? 25.303 2.545 -15.255 1.00 84.25 91 LYS A N 1
ATOM 711 C CA . LYS A 1 91 ? 26.356 2.229 -14.276 1.00 84.25 91 LYS A CA 1
ATOM 712 C C . LYS A 1 91 ? 26.261 3.103 -13.017 1.00 84.25 91 LYS A C 1
ATOM 714 O O . LYS A 1 91 ? 26.462 2.609 -11.912 1.00 84.25 91 LYS A O 1
ATOM 719 N N . ALA A 1 92 ? 25.935 4.387 -13.178 1.00 81.44 92 ALA A N 1
ATOM 720 C CA . ALA A 1 92 ? 25.753 5.301 -12.055 1.00 81.44 92 ALA A CA 1
ATOM 721 C C . ALA A 1 92 ? 24.522 4.928 -11.216 1.00 81.44 92 ALA A C 1
ATOM 723 O O . ALA A 1 92 ? 24.608 4.923 -9.989 1.00 81.44 92 ALA A O 1
ATOM 724 N N . ASP A 1 93 ? 23.413 4.555 -11.861 1.00 79.38 93 ASP A N 1
ATOM 725 C CA . ASP A 1 93 ? 22.209 4.087 -11.167 1.00 79.38 93 ASP A CA 1
ATOM 726 C C . ASP A 1 93 ? 22.481 2.801 -10.393 1.00 79.38 93 ASP A C 1
ATOM 728 O O . ASP A 1 93 ? 22.050 2.683 -9.255 1.00 79.38 93 ASP A O 1
ATOM 732 N N . MET A 1 94 ? 23.250 1.863 -10.954 1.00 80.44 94 MET A N 1
ATOM 733 C CA . MET A 1 94 ? 23.637 0.641 -10.245 1.00 80.44 94 MET A CA 1
ATOM 734 C C . MET A 1 94 ? 24.449 0.957 -8.985 1.00 80.44 94 MET A C 1
ATOM 736 O O . MET A 1 94 ? 24.144 0.441 -7.913 1.00 80.44 94 MET A O 1
ATOM 740 N N . VAL A 1 95 ? 25.457 1.829 -9.087 1.00 77.06 95 VAL A N 1
ATOM 741 C CA . VAL A 1 95 ? 26.286 2.217 -7.934 1.00 77.06 95 VAL A CA 1
ATOM 742 C C . VAL A 1 95 ? 25.449 2.930 -6.870 1.00 77.06 95 VAL A C 1
ATOM 744 O O . VAL A 1 95 ? 25.578 2.626 -5.687 1.00 77.06 95 VAL A O 1
ATOM 747 N N . ASN A 1 96 ? 24.560 3.836 -7.273 1.00 72.12 96 ASN A N 1
ATOM 748 C CA . ASN A 1 96 ? 23.752 4.609 -6.335 1.00 72.12 96 ASN A CA 1
ATOM 749 C C . ASN A 1 96 ? 22.612 3.781 -5.718 1.00 72.12 96 ASN A C 1
ATOM 751 O O . ASN A 1 96 ? 22.413 3.842 -4.509 1.00 72.12 96 ASN A O 1
ATOM 755 N N . ASN A 1 97 ? 21.890 2.992 -6.514 1.00 71.44 97 ASN A N 1
ATOM 756 C CA . ASN A 1 97 ? 20.689 2.278 -6.070 1.00 71.44 97 ASN A CA 1
ATOM 757 C C . ASN A 1 97 ? 21.007 0.946 -5.384 1.00 71.44 97 ASN A C 1
ATOM 759 O O . ASN A 1 97 ? 20.259 0.531 -4.505 1.00 71.44 97 ASN A O 1
ATOM 763 N N . LEU A 1 98 ? 22.099 0.274 -5.772 1.00 71.50 98 LEU A N 1
ATOM 764 C CA . LEU A 1 98 ? 22.517 -0.994 -5.160 1.00 71.50 98 LEU A CA 1
ATOM 765 C C . LEU A 1 98 ? 23.620 -0.794 -4.112 1.00 71.50 98 LEU A C 1
ATOM 767 O O . LEU A 1 98 ? 23.708 -1.565 -3.160 1.00 71.50 98 LEU A O 1
ATOM 771 N N . GLY A 1 99 ? 24.482 0.214 -4.295 1.00 58.47 99 GLY A N 1
ATOM 772 C CA . GLY A 1 99 ? 25.684 0.427 -3.480 1.00 58.47 99 GLY A CA 1
ATOM 773 C C . GLY A 1 99 ? 25.579 1.523 -2.416 1.00 58.47 99 GLY A C 1
ATOM 774 O O . GLY A 1 99 ? 26.414 1.557 -1.509 1.00 58.47 99 GLY A O 1
ATOM 775 N N . THR A 1 100 ? 24.575 2.401 -2.479 1.00 54.19 100 THR A N 1
ATOM 776 C CA . THR A 1 100 ? 24.348 3.446 -1.468 1.00 54.19 100 THR A CA 1
ATOM 777 C C . THR A 1 100 ? 22.912 3.397 -0.969 1.00 54.19 100 THR A C 1
ATOM 779 O O . THR A 1 100 ? 22.026 2.939 -1.684 1.00 54.19 100 THR A O 1
ATOM 782 N N . ILE A 1 101 ? 22.662 3.848 0.267 1.00 50.72 101 ILE A N 1
ATOM 783 C CA . ILE A 1 101 ? 21.290 4.050 0.748 1.00 50.72 101 ILE A CA 1
ATOM 784 C C . ILE A 1 101 ? 20.687 5.134 -0.143 1.00 50.72 101 ILE A C 1
ATOM 786 O O . ILE A 1 101 ? 20.903 6.328 0.080 1.00 50.72 101 ILE A O 1
ATOM 790 N N . ALA A 1 102 ? 19.974 4.730 -1.189 1.00 40.34 102 ALA A N 1
ATOM 791 C CA . ALA A 1 102 ? 19.300 5.634 -2.098 1.00 40.34 102 ALA A CA 1
ATOM 792 C C . ALA A 1 102 ? 18.125 6.277 -1.355 1.00 40.34 102 ALA A C 1
ATOM 794 O O . ALA A 1 102 ? 16.997 5.834 -1.483 1.00 40.34 102 ALA A O 1
ATOM 795 N N . LYS A 1 103 ? 18.415 7.287 -0.519 1.00 43.53 103 LYS A N 1
ATOM 796 C CA . LYS A 1 103 ? 17.471 8.237 0.104 1.00 43.53 103 LYS A CA 1
ATOM 797 C C . LYS A 1 103 ? 16.130 7.633 0.564 1.00 43.53 103 LYS A C 1
ATOM 799 O O . LYS A 1 103 ? 15.100 8.291 0.468 1.00 43.53 103 LYS A O 1
ATOM 804 N N . SER A 1 104 ? 16.152 6.410 1.071 1.00 40.72 104 SER A N 1
ATOM 805 C CA . SER A 1 104 ? 14.963 5.657 1.457 1.00 40.72 104 SER A CA 1
ATOM 806 C C . SER A 1 104 ? 14.744 5.796 2.964 1.00 40.72 104 SER A C 1
ATOM 808 O O . SER A 1 104 ? 15.698 6.027 3.722 1.00 40.72 104 SER A O 1
ATOM 810 N N . GLY A 1 105 ? 13.491 5.663 3.404 1.00 42.09 105 GLY A N 1
ATOM 811 C CA . GLY A 1 105 ? 13.049 5.796 4.796 1.00 42.09 105 GLY A CA 1
ATOM 812 C C . GLY A 1 105 ? 13.827 4.938 5.798 1.00 42.09 105 GLY A C 1
ATOM 813 O O . GLY A 1 105 ? 13.777 5.223 6.988 1.00 42.09 105 GLY A O 1
ATOM 814 N N . THR A 1 106 ? 14.634 3.984 5.328 1.00 44.75 106 THR A N 1
ATOM 815 C CA . THR A 1 106 ? 15.547 3.124 6.090 1.00 44.75 106 THR A CA 1
ATOM 816 C C . THR A 1 106 ? 16.410 3.863 7.123 1.00 44.75 106 THR A C 1
ATOM 818 O O . THR A 1 106 ? 16.561 3.373 8.236 1.00 44.75 106 THR A O 1
ATOM 821 N N . LYS A 1 107 ? 16.968 5.050 6.829 1.00 45.31 107 LYS A N 1
ATOM 822 C CA . LYS A 1 107 ? 17.780 5.780 7.831 1.00 45.31 107 LYS A CA 1
ATOM 823 C C . LYS A 1 107 ? 16.922 6.336 8.970 1.00 45.31 107 LYS A C 1
ATOM 825 O O . LYS A 1 107 ? 17.263 6.160 10.133 1.00 45.31 107 LYS A O 1
ATOM 830 N N . ALA A 1 108 ? 15.799 6.966 8.627 1.00 47.47 108 ALA A N 1
ATOM 831 C CA . ALA A 1 108 ? 14.842 7.470 9.608 1.00 47.47 108 ALA A CA 1
ATOM 832 C C . ALA A 1 108 ? 14.194 6.320 10.396 1.00 47.47 108 ALA A C 1
ATOM 834 O O . ALA A 1 108 ? 13.932 6.460 11.582 1.00 47.47 108 ALA A O 1
ATOM 835 N N . PHE A 1 109 ? 14.000 5.170 9.751 1.00 43.84 109 PHE A N 1
ATOM 836 C CA . PHE A 1 109 ? 13.565 3.924 10.364 1.00 43.84 109 PHE A CA 1
ATOM 837 C C . PHE A 1 109 ? 14.604 3.411 11.369 1.00 43.84 109 PHE A C 1
ATOM 839 O O . PHE A 1 109 ? 14.251 3.163 12.511 1.00 43.84 109 PHE A O 1
ATOM 846 N N . MET A 1 110 ? 15.893 3.356 11.018 1.00 48.97 110 MET A N 1
ATOM 847 C CA . MET A 1 110 ? 16.971 2.961 11.941 1.00 48.97 110 MET A CA 1
ATOM 848 C C . MET A 1 110 ? 17.138 3.933 13.123 1.00 48.97 110 MET A C 1
ATOM 850 O O . MET A 1 110 ? 17.393 3.493 14.243 1.00 48.97 110 MET A O 1
ATOM 854 N N . GLU A 1 111 ? 16.968 5.239 12.898 1.00 51.56 111 GLU A N 1
ATOM 855 C CA . GLU A 1 111 ? 16.992 6.264 13.954 1.00 51.56 111 GLU A CA 1
ATOM 856 C C . GLU A 1 111 ? 15.762 6.162 14.877 1.00 51.56 111 GLU A C 1
ATOM 858 O O . GLU A 1 111 ? 15.915 6.191 16.097 1.00 51.56 111 GLU A O 1
ATOM 863 N N . ALA A 1 112 ? 14.563 5.961 14.317 1.00 45.69 112 ALA A N 1
ATOM 864 C CA . ALA A 1 112 ? 13.319 5.780 15.074 1.00 45.69 112 ALA A CA 1
ATOM 865 C C . ALA A 1 112 ? 13.298 4.462 15.868 1.00 45.69 112 ALA A C 1
ATOM 867 O O . ALA A 1 112 ? 12.799 4.421 16.996 1.00 45.69 112 ALA A O 1
ATOM 868 N N . LEU A 1 113 ? 13.900 3.403 15.313 1.00 41.78 113 LEU A N 1
ATOM 869 C CA . LEU A 1 113 ? 14.154 2.144 16.009 1.00 41.78 113 LEU A CA 1
ATOM 870 C C . LEU A 1 113 ? 15.085 2.382 17.210 1.00 41.78 113 LEU A C 1
ATOM 872 O O . LEU A 1 113 ? 14.798 1.939 18.318 1.00 41.78 113 LEU A O 1
ATOM 876 N N . GLN A 1 114 ? 16.174 3.135 17.065 1.00 47.22 114 GLN A N 1
ATOM 877 C CA . GLN A 1 114 ? 17.070 3.394 18.200 1.00 47.22 114 GLN A CA 1
ATOM 878 C C . GLN A 1 114 ? 16.441 4.248 19.318 1.00 47.22 114 GLN A C 1
ATOM 880 O O . GLN A 1 114 ? 16.937 4.210 20.443 1.00 47.22 114 GLN A O 1
ATOM 885 N N . SER A 1 115 ? 15.360 4.989 19.046 1.00 47.88 115 SER A N 1
ATOM 886 C CA . SER A 1 115 ? 14.726 5.895 20.016 1.00 47.88 115 SER A CA 1
ATOM 887 C C . SER A 1 115 ? 13.544 5.322 20.821 1.00 47.88 115 SER A C 1
ATOM 889 O O . SER A 1 115 ? 13.028 6.032 21.681 1.00 47.88 115 SER A O 1
ATOM 891 N N . GLY A 1 116 ? 13.107 4.075 20.589 1.00 35.44 116 GLY A N 1
ATOM 892 C CA . GLY A 1 116 ? 12.099 3.395 21.432 1.00 35.44 116 GLY A CA 1
ATOM 893 C C . GLY A 1 116 ? 10.658 3.942 21.343 1.00 35.44 116 GLY A C 1
ATOM 894 O O . GLY A 1 116 ? 9.903 3.899 22.319 1.00 35.44 116 GLY A O 1
ATOM 895 N N . ALA A 1 117 ? 10.247 4.506 20.203 1.00 36.03 117 ALA A N 1
ATOM 896 C CA . ALA A 1 117 ? 8.910 5.091 20.014 1.00 36.03 117 ALA A CA 1
ATOM 897 C C . ALA A 1 117 ? 7.838 4.051 19.601 1.00 36.03 117 ALA A C 1
ATOM 899 O O . ALA A 1 117 ? 8.156 3.048 18.968 1.00 36.03 117 ALA A O 1
ATOM 900 N N . ASP A 1 118 ? 6.566 4.294 19.961 1.00 37.94 118 ASP A N 1
ATOM 901 C CA . ASP A 1 118 ? 5.393 3.531 19.477 1.00 37.94 118 ASP A CA 1
ATOM 902 C C . ASP A 1 118 ? 5.007 4.022 18.073 1.00 37.94 118 ASP A C 1
ATOM 904 O O . ASP A 1 118 ? 4.874 5.228 17.865 1.00 37.94 118 ASP A O 1
ATOM 908 N N . ILE A 1 119 ? 4.845 3.115 17.103 1.00 43.41 119 ILE A N 1
ATOM 909 C CA . ILE A 1 119 ? 4.881 3.445 15.667 1.00 43.41 119 ILE A CA 1
ATOM 910 C C . ILE A 1 119 ? 3.665 2.855 14.901 1.00 43.41 119 ILE A C 1
ATOM 912 O O . ILE A 1 119 ? 3.318 1.687 15.075 1.00 43.41 119 ILE A O 1
ATOM 916 N N . SER A 1 120 ? 3.034 3.643 14.005 1.00 36.19 120 SER A N 1
ATOM 917 C CA . SER A 1 120 ? 1.894 3.219 13.153 1.00 36.19 120 SER A CA 1
ATOM 918 C C . SER A 1 120 ? 1.985 3.720 11.682 1.00 36.19 120 SER A C 1
ATOM 920 O O . SER A 1 120 ? 2.478 4.829 11.488 1.00 36.19 120 SER A O 1
ATOM 922 N N . MET A 1 121 ? 1.598 2.922 10.646 1.00 51.28 121 MET A N 1
ATOM 923 C CA . MET A 1 121 ? 2.217 2.962 9.271 1.00 51.28 121 MET A CA 1
ATOM 924 C C . MET A 1 121 ? 1.316 2.868 7.979 1.00 51.28 121 MET A C 1
ATOM 926 O O . MET A 1 121 ? 0.265 2.224 8.031 1.00 51.28 121 MET A O 1
ATOM 930 N N . ILE A 1 122 ? 1.854 3.403 6.833 1.00 47.38 122 ILE A N 1
ATOM 931 C CA . ILE A 1 122 ? 1.754 3.085 5.343 1.00 47.38 122 ILE A CA 1
ATOM 932 C C . ILE A 1 122 ? 1.104 4.104 4.334 1.00 47.38 122 ILE A C 1
ATOM 934 O O . ILE A 1 122 ? -0.032 4.533 4.545 1.00 47.38 122 ILE A O 1
ATOM 938 N N . GLY A 1 123 ? 1.791 4.418 3.196 1.00 45.59 123 GLY A N 1
ATOM 939 C CA . GLY A 1 123 ? 1.220 4.945 1.914 1.00 45.59 123 GLY A CA 1
ATOM 940 C C . GLY A 1 123 ? 2.221 5.441 0.809 1.00 45.59 123 GLY A C 1
ATOM 941 O O . GLY A 1 123 ? 3.389 5.662 1.097 1.00 45.59 123 GLY A O 1
ATOM 942 N N . GLU A 1 124 ? 1.763 5.657 -0.444 1.00 47.09 124 GLU A N 1
ATOM 943 C CA . GLU A 1 124 ? 2.549 5.849 -1.706 1.00 47.09 124 GLU A CA 1
ATOM 944 C C . GLU A 1 124 ? 3.621 6.967 -1.754 1.00 47.09 124 GLU A C 1
ATOM 946 O O . GLU A 1 124 ? 4.670 6.813 -2.374 1.00 47.09 124 GLU A O 1
ATOM 951 N N . THR A 1 125 ? 3.380 8.132 -1.147 1.00 63.22 125 THR A N 1
ATOM 952 C CA . THR A 1 125 ? 4.380 9.214 -1.042 1.00 63.22 125 THR A CA 1
ATOM 953 C C . THR A 1 125 ? 4.254 9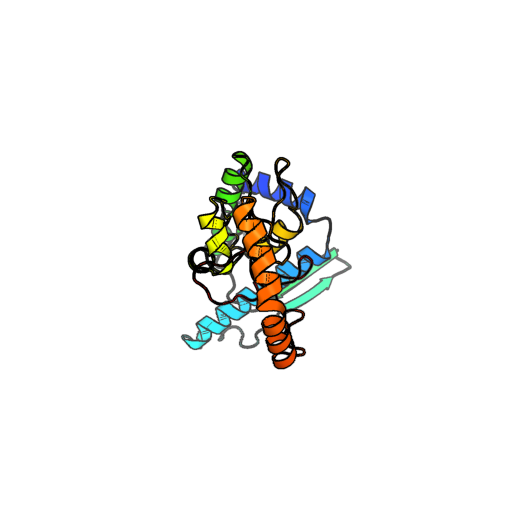.899 0.307 1.00 63.22 125 THR A C 1
ATOM 955 O O . THR A 1 125 ? 3.153 10.014 0.846 1.00 63.22 125 THR A O 1
ATOM 958 N N . LYS A 1 126 ? 5.360 10.416 0.855 1.00 70.75 126 LYS A N 1
ATOM 959 C CA . LYS A 1 126 ? 5.376 11.007 2.206 1.00 70.75 126 LYS A CA 1
ATOM 960 C C . LYS A 1 126 ? 4.293 12.071 2.405 1.00 70.75 126 LYS A C 1
ATOM 962 O O . LYS A 1 126 ? 3.644 12.089 3.449 1.00 70.75 126 LYS A O 1
ATOM 967 N N . ASP A 1 127 ? 4.087 12.939 1.417 1.00 72.81 127 ASP A N 1
ATOM 968 C CA . ASP A 1 127 ? 3.067 13.987 1.493 1.00 72.81 127 ASP A CA 1
ATOM 969 C C . ASP A 1 127 ? 1.643 13.431 1.363 1.00 72.81 127 ASP A C 1
ATOM 971 O O . ASP A 1 127 ? 0.747 13.913 2.059 1.00 72.81 127 ASP A O 1
ATOM 975 N N . ALA A 1 128 ? 1.429 12.386 0.558 1.00 73.38 128 ALA A N 1
ATOM 976 C CA . ALA A 1 128 ? 0.137 11.705 0.482 1.00 73.38 128 ALA A CA 1
ATOM 977 C C . ALA A 1 128 ? -0.223 11.030 1.816 1.00 73.38 128 ALA A C 1
ATOM 979 O O . ALA A 1 128 ? -1.321 11.241 2.329 1.00 73.38 128 ALA A O 1
ATOM 980 N N . VAL A 1 129 ? 0.713 10.301 2.441 1.00 77.69 129 VAL A N 1
ATOM 981 C CA . VAL A 1 129 ? 0.462 9.643 3.741 1.00 77.69 129 VAL A CA 1
ATOM 982 C C . VAL A 1 129 ? 0.240 10.670 4.841 1.00 77.69 129 VAL A C 1
ATOM 984 O O . VAL A 1 129 ? -0.667 10.539 5.663 1.00 77.69 129 VAL A O 1
ATOM 987 N N . LYS A 1 130 ? 1.041 11.740 4.843 1.00 80.75 130 LYS A N 1
ATOM 988 C CA . LYS A 1 130 ? 0.942 12.802 5.843 1.00 80.75 130 LYS A CA 1
ATOM 989 C C . LYS A 1 130 ? -0.419 13.497 5.814 1.00 80.75 130 LYS A C 1
ATOM 991 O O . LYS A 1 130 ? -0.896 13.881 6.881 1.00 80.75 130 LYS A O 1
ATOM 996 N N . ASN A 1 131 ? -1.027 13.664 4.646 1.00 83.31 131 ASN A N 1
ATOM 997 C CA . ASN A 1 131 ? -2.318 14.338 4.500 1.00 83.31 131 ASN A CA 1
ATOM 998 C C . ASN A 1 131 ? -3.498 13.356 4.386 1.00 83.31 131 ASN A C 1
ATOM 1000 O O . ASN A 1 131 ? -4.605 13.765 4.051 1.00 83.31 131 ASN A O 1
ATOM 1004 N N . SER A 1 132 ? -3.268 12.068 4.646 1.00 87.44 132 SER A N 1
ATOM 1005 C CA . SER A 1 132 ? -4.291 11.035 4.539 1.00 87.44 132 SER A CA 1
ATOM 1006 C C . SER A 1 132 ? -5.317 11.093 5.673 1.00 87.44 132 SER A C 1
ATOM 1008 O O . SER A 1 132 ? -4.983 11.367 6.827 1.00 87.44 132 SER A O 1
ATOM 1010 N N . ALA A 1 133 ? -6.556 10.706 5.362 1.00 90.06 133 ALA A N 1
ATOM 1011 C CA . ALA A 1 133 ? -7.626 10.521 6.338 1.00 90.06 133 ALA A CA 1
ATOM 1012 C C . ALA A 1 133 ? -7.235 9.550 7.473 1.00 90.06 133 ALA A C 1
ATOM 1014 O O . ALA A 1 133 ? -7.675 9.703 8.610 1.00 90.06 133 ALA A O 1
ATOM 1015 N N . PHE A 1 134 ? -6.367 8.567 7.196 1.00 89.81 134 PHE A N 1
ATOM 1016 C CA . PHE A 1 134 ? -5.971 7.543 8.172 1.00 89.81 134 PHE A CA 1
ATOM 1017 C C . PHE A 1 134 ? -5.155 8.087 9.351 1.00 89.81 134 PHE A C 1
ATOM 1019 O O . PHE A 1 134 ? -5.092 7.435 10.391 1.00 89.81 134 PHE A O 1
ATOM 1026 N N . VAL A 1 135 ? -4.532 9.263 9.209 1.00 89.81 135 VAL A N 1
ATOM 1027 C CA . VAL A 1 135 ? -3.619 9.818 10.221 1.00 89.81 135 VAL A CA 1
ATOM 1028 C C . VAL A 1 135 ? -4.210 10.995 10.997 1.00 89.81 135 VAL A C 1
ATOM 1030 O O . VAL A 1 135 ? -3.560 11.495 11.913 1.00 89.81 135 VAL A O 1
ATOM 1033 N N . GLU A 1 136 ? -5.426 11.436 10.662 1.00 90.75 136 GLU A N 1
ATOM 1034 C CA . GLU A 1 136 ? -6.063 12.628 11.239 1.00 90.75 136 GLU A CA 1
ATOM 1035 C C . GLU A 1 136 ? -6.163 12.546 12.764 1.00 90.75 136 GLU A C 1
ATOM 1037 O O . GLU A 1 136 ? -5.546 13.341 13.483 1.00 90.75 136 GLU A O 1
ATOM 1042 N N . LYS A 1 137 ? -6.912 11.561 13.279 1.00 89.44 137 LYS A N 1
ATOM 1043 C CA . LYS A 1 137 ? -7.105 11.443 14.726 1.00 89.44 137 LYS A CA 1
ATOM 1044 C C . LYS A 1 137 ? -5.857 10.911 15.420 1.00 89.44 137 LYS A C 1
ATOM 1046 O O . LYS A 1 137 ? -5.564 11.361 16.516 1.00 89.44 137 LYS A O 1
ATOM 1051 N N . VAL A 1 138 ? -5.082 10.042 14.766 1.00 88.81 138 VAL A N 1
ATOM 1052 C CA . VAL A 1 138 ? -3.823 9.495 15.311 1.00 88.81 138 VAL A CA 1
ATOM 1053 C C . VAL A 1 138 ? -2.879 10.627 15.727 1.00 88.81 138 VAL A C 1
ATOM 1055 O O . VAL A 1 138 ? -2.404 10.663 16.860 1.00 88.81 138 VAL A O 1
ATOM 1058 N N . LYS A 1 139 ? -2.705 11.624 14.851 1.00 85.94 139 LYS A N 1
ATOM 1059 C CA . LYS A 1 139 ? -1.913 12.826 15.145 1.00 85.94 139 LYS A CA 1
ATOM 1060 C C . LYS A 1 139 ? -2.535 13.689 16.234 1.00 85.94 139 LYS A C 1
ATOM 1062 O O . LYS A 1 139 ? -1.820 14.214 17.082 1.00 85.94 139 LYS A O 1
ATOM 1067 N N . LYS A 1 140 ? -3.859 13.858 16.208 1.00 87.31 140 LYS A N 1
ATOM 1068 C CA . LYS A 1 140 ? -4.585 14.660 17.203 1.00 87.31 140 LYS A CA 1
ATOM 1069 C C . LYS A 1 140 ? -4.501 14.056 18.608 1.00 87.31 140 LYS A C 1
ATOM 1071 O O . LYS A 1 140 ? -4.436 14.807 19.576 1.00 87.31 140 LYS A O 1
ATOM 1076 N N . SER A 1 141 ? -4.451 12.730 18.704 1.00 83.88 141 SER A N 1
ATOM 1077 C CA . SER A 1 1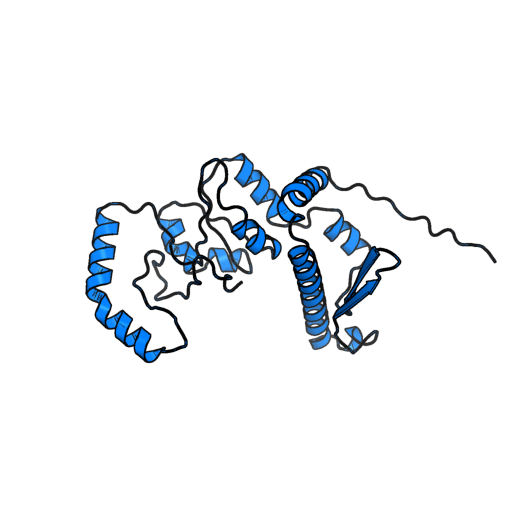41 ? -4.242 11.977 19.943 1.00 83.88 141 SER A CA 1
ATOM 1078 C C . SER A 1 141 ? -2.785 12.000 20.427 1.00 83.88 141 SER A C 1
ATOM 1080 O O . SER A 1 141 ? -2.481 11.409 21.457 1.00 83.88 141 SER A O 1
ATOM 1082 N N . GLY A 1 142 ? -1.879 12.678 19.712 1.00 82.62 142 GLY A N 1
ATOM 1083 C CA . GLY A 1 142 ? -0.468 12.793 20.084 1.00 82.62 142 GLY A CA 1
ATOM 1084 C C . GLY A 1 142 ? 0.370 11.549 19.779 1.00 82.62 142 GLY A C 1
ATOM 1085 O O . GLY A 1 142 ? 1.517 11.485 20.211 1.00 82.62 142 GLY A O 1
ATOM 1086 N N . CYS A 1 143 ? -0.172 10.574 19.041 1.00 81.88 143 CYS A N 1
ATOM 1087 C CA . CYS A 1 143 ? 0.582 9.407 18.594 1.00 81.88 143 CYS A CA 1
ATOM 1088 C C . CYS A 1 143 ? 1.477 9.774 17.404 1.00 81.88 143 CYS A C 1
ATOM 1090 O O . CYS A 1 143 ? 1.048 10.458 16.467 1.00 81.88 143 CYS A O 1
ATOM 1092 N N . GLU A 1 144 ? 2.715 9.282 17.418 1.00 81.50 144 GLU A N 1
ATOM 1093 C CA . GLU A 1 144 ? 3.611 9.404 16.274 1.00 81.50 144 GLU A CA 1
ATOM 1094 C C . GLU A 1 144 ? 3.238 8.399 15.177 1.00 81.50 144 GLU A C 1
ATOM 1096 O O . GLU A 1 144 ? 2.790 7.281 15.429 1.00 81.50 144 GLU A O 1
ATOM 1101 N N . VAL A 1 145 ? 3.402 8.824 13.924 1.00 82.75 145 VAL A N 1
ATOM 1102 C CA . VAL A 1 145 ? 3.072 8.026 12.739 1.00 82.75 145 VAL A CA 1
ATOM 1103 C C . VAL A 1 145 ? 4.318 7.932 11.876 1.00 82.75 145 VAL A C 1
ATOM 1105 O O . VAL A 1 145 ? 4.870 8.960 11.474 1.00 82.75 145 VAL A O 1
ATOM 1108 N N . VAL A 1 146 ? 4.744 6.710 11.562 1.00 77.56 146 VAL A N 1
ATOM 1109 C CA . VAL A 1 146 ? 5.878 6.470 10.666 1.00 77.56 146 VAL A CA 1
ATOM 1110 C C . VAL A 1 146 ? 5.358 6.298 9.253 1.00 77.56 146 VAL A C 1
ATOM 1112 O O . VAL A 1 146 ? 4.517 5.449 8.964 1.00 77.56 146 VAL A O 1
ATOM 1115 N N . TYR A 1 147 ? 5.877 7.120 8.349 1.00 81.00 147 TYR A N 1
ATOM 1116 C CA . TYR A 1 147 ? 5.549 7.010 6.937 1.00 81.00 147 TYR A CA 1
ATOM 1117 C C . TYR A 1 147 ? 6.497 6.031 6.273 1.00 81.00 147 TYR A C 1
ATOM 1119 O O . TYR A 1 147 ? 7.668 6.326 6.046 1.00 81.00 147 TYR A O 1
ATOM 1127 N N . MET A 1 148 ? 5.926 4.874 5.990 1.00 73.69 148 MET A N 1
ATOM 1128 C CA . MET A 1 148 ? 6.494 3.800 5.206 1.00 73.69 148 MET A CA 1
ATOM 1129 C C . MET A 1 148 ? 6.017 3.973 3.766 1.00 73.69 148 MET A C 1
ATOM 1131 O O . MET A 1 148 ? 4.824 3.817 3.497 1.00 73.69 148 MET A O 1
ATOM 1135 N N . VAL A 1 149 ? 6.926 4.432 2.911 1.00 72.75 149 VAL A N 1
ATOM 1136 C CA . VAL A 1 149 ? 6.659 4.855 1.525 1.00 72.75 149 VAL A CA 1
ATOM 1137 C C . VAL A 1 149 ? 7.425 4.007 0.514 1.00 72.75 149 VAL A C 1
ATOM 1139 O O . VAL A 1 149 ? 7.206 4.153 -0.685 1.00 72.75 149 VAL A O 1
ATOM 1142 N N . ASP A 1 150 ? 8.327 3.144 0.985 1.00 68.38 150 ASP A N 1
ATOM 1143 C CA . ASP A 1 150 ? 9.095 2.253 0.131 1.00 68.38 150 ASP A CA 1
ATOM 1144 C C . ASP A 1 150 ? 8.333 0.919 -0.020 1.00 68.38 150 ASP A C 1
ATOM 1146 O O . ASP A 1 150 ? 7.748 0.436 0.952 1.00 68.38 150 ASP A O 1
ATOM 1150 N N . PRO A 1 151 ? 8.352 0.260 -1.195 1.00 61.22 151 PRO A N 1
ATOM 1151 C CA . PRO A 1 151 ? 7.633 -1.004 -1.409 1.00 61.22 151 PRO A CA 1
ATOM 1152 C C . PRO A 1 151 ? 7.978 -2.116 -0.402 1.00 61.22 151 PRO A C 1
ATOM 1154 O O . PRO A 1 151 ? 7.112 -2.890 0.003 1.00 61.22 151 PRO A O 1
ATOM 1157 N N . ILE A 1 152 ? 9.232 -2.161 0.069 1.00 66.25 152 ILE A N 1
ATOM 1158 C CA . ILE A 1 152 ? 9.689 -3.126 1.084 1.00 66.25 152 ILE A CA 1
ATOM 1159 C C . ILE A 1 152 ? 9.005 -2.928 2.446 1.00 66.25 152 ILE A C 1
ATOM 1161 O O . ILE A 1 152 ? 8.949 -3.857 3.258 1.00 66.25 152 ILE A O 1
ATOM 1165 N N . ASP A 1 153 ? 8.465 -1.739 2.702 1.00 71.12 153 ASP A N 1
ATOM 1166 C CA . ASP A 1 153 ? 7.933 -1.378 4.004 1.00 71.12 153 ASP A CA 1
ATOM 1167 C C . ASP A 1 153 ? 6.618 -2.101 4.328 1.00 71.12 153 ASP A C 1
ATOM 1169 O O . ASP A 1 153 ? 6.421 -2.504 5.473 1.00 71.12 153 ASP A O 1
ATOM 1173 N N . GLU A 1 154 ? 5.734 -2.336 3.347 1.00 67.25 154 GLU A N 1
ATOM 1174 C CA . GLU A 1 154 ? 4.498 -3.120 3.556 1.00 67.25 154 GLU A CA 1
ATOM 1175 C C . GLU A 1 154 ? 4.838 -4.523 4.067 1.00 67.25 154 GLU A C 1
ATOM 1177 O O . GLU A 1 154 ? 4.170 -5.067 4.948 1.00 67.25 154 GLU A O 1
ATOM 1182 N N . TYR A 1 155 ? 5.928 -5.096 3.562 1.00 62.00 155 TYR A N 1
ATOM 1183 C CA . TYR A 1 155 ? 6.407 -6.389 4.015 1.00 62.00 155 TYR A CA 1
ATOM 1184 C C . TYR A 1 155 ? 7.079 -6.318 5.392 1.00 62.00 155 TYR A C 1
ATOM 1186 O O . TYR A 1 155 ? 6.789 -7.151 6.259 1.00 62.00 155 TYR A O 1
ATOM 1194 N N . ALA A 1 156 ? 7.928 -5.312 5.630 1.00 6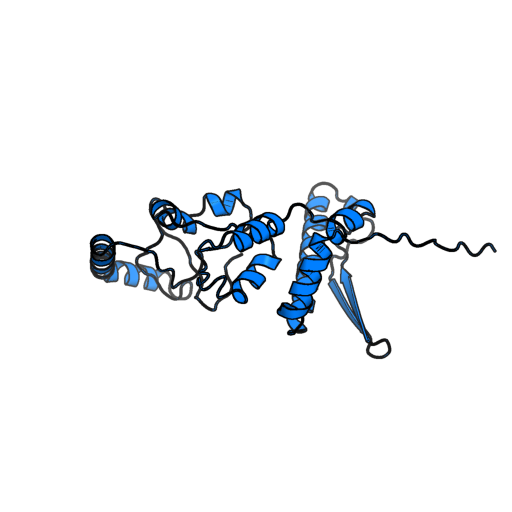9.25 156 ALA A N 1
ATOM 1195 C CA . ALA A 1 156 ? 8.539 -5.086 6.938 1.00 69.25 156 ALA A CA 1
ATOM 1196 C C . ALA A 1 156 ? 7.466 -4.921 8.027 1.00 69.25 156 ALA A C 1
ATOM 1198 O O . ALA A 1 156 ? 7.557 -5.558 9.074 1.00 69.25 156 ALA A O 1
ATOM 1199 N N . ALA A 1 157 ? 6.405 -4.164 7.744 1.00 70.06 157 ALA A N 1
ATOM 1200 C CA . ALA A 1 157 ? 5.272 -3.928 8.635 1.00 70.06 157 ALA A CA 1
ATOM 1201 C C . ALA A 1 157 ? 4.490 -5.202 8.994 1.00 70.06 157 ALA A C 1
ATOM 1203 O O . ALA A 1 157 ? 3.959 -5.314 10.095 1.00 70.06 157 ALA A O 1
ATOM 1204 N N . GLN A 1 158 ? 4.402 -6.173 8.081 1.00 68.44 158 GLN A N 1
ATOM 1205 C CA . GLN A 1 158 ? 3.693 -7.433 8.336 1.00 68.44 158 GLN A CA 1
ATOM 1206 C C . GLN A 1 158 ? 4.465 -8.374 9.269 1.00 68.44 158 GLN A C 1
ATOM 1208 O O . GLN A 1 158 ? 3.853 -9.152 10.007 1.00 68.44 158 GLN A O 1
ATOM 1213 N N . GLN A 1 159 ? 5.798 -8.320 9.228 1.00 70.06 159 GLN A N 1
ATOM 1214 C CA . GLN A 1 159 ? 6.665 -9.178 10.040 1.00 70.06 159 GLN A CA 1
ATOM 1215 C C . GLN A 1 159 ? 7.060 -8.521 11.361 1.00 70.06 159 GLN A C 1
ATOM 1217 O O . GLN A 1 159 ? 7.141 -9.191 12.392 1.00 70.06 159 GLN A O 1
ATOM 1222 N N . LEU A 1 160 ? 7.267 -7.207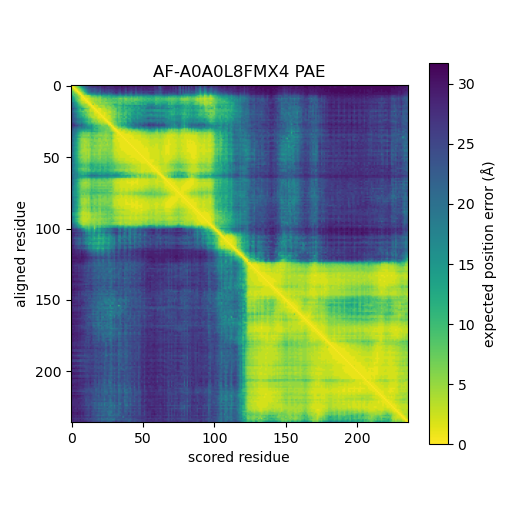 11.348 1.00 72.38 160 LEU A N 1
ATOM 1223 C CA . LEU A 1 160 ? 7.590 -6.414 12.522 1.00 72.38 160 LEU A CA 1
ATOM 1224 C C . LEU A 1 160 ? 6.305 -6.126 13.305 1.00 72.38 160 LEU A C 1
ATOM 1226 O O . LEU A 1 160 ? 5.741 -5.042 13.240 1.00 72.38 160 LEU A O 1
ATOM 1230 N N . LYS A 1 161 ? 5.804 -7.134 14.019 1.00 73.62 161 LYS A N 1
ATOM 1231 C CA . LYS A 1 161 ? 4.602 -6.994 14.859 1.00 73.62 161 LYS A CA 1
ATOM 1232 C C . LYS A 1 161 ? 4.877 -6.222 16.143 1.00 73.62 161 LYS A C 1
ATOM 1234 O O . LYS A 1 161 ? 3.997 -5.553 16.667 1.00 73.62 161 LYS A O 1
ATOM 1239 N N . GLU A 1 162 ? 6.098 -6.333 16.646 1.00 76.75 162 GLU A N 1
ATOM 1240 C CA . GLU A 1 162 ? 6.533 -5.716 17.887 1.00 76.75 162 GLU A CA 1
ATOM 1241 C C . GLU A 1 162 ? 7.956 -5.197 17.722 1.00 76.75 162 GLU A C 1
ATOM 1243 O O . GLU A 1 162 ? 8.789 -5.829 17.065 1.00 76.75 162 GLU A O 1
ATOM 1248 N N . TYR A 1 163 ? 8.234 -4.059 18.339 1.00 70.75 163 TYR A N 1
ATOM 1249 C CA . TYR A 1 163 ? 9.569 -3.511 18.456 1.00 70.75 163 TYR A CA 1
ATOM 1250 C C . TYR A 1 163 ? 9.742 -2.875 19.834 1.00 70.75 163 TYR A C 1
ATOM 1252 O O . TYR A 1 163 ? 8.893 -2.106 20.256 1.00 70.75 163 TYR A O 1
ATOM 1260 N N . ASP A 1 164 ? 10.820 -3.202 20.549 1.00 77.94 164 ASP A N 1
ATOM 1261 C CA . ASP A 1 164 ? 11.094 -2.670 21.897 1.00 77.94 164 ASP A CA 1
ATOM 1262 C C . ASP A 1 164 ? 9.911 -2.828 22.885 1.00 77.94 164 ASP A C 1
ATOM 1264 O O . ASP A 1 164 ? 9.557 -1.921 23.637 1.00 77.94 164 ASP A O 1
ATOM 1268 N N . GLY A 1 165 ? 9.232 -3.983 22.838 1.00 77.25 165 GLY A N 1
ATOM 1269 C CA . GLY A 1 165 ? 8.053 -4.264 23.668 1.00 77.25 165 GLY A CA 1
ATOM 1270 C C . GLY A 1 165 ? 6.771 -3.544 23.233 1.00 77.25 165 GLY A C 1
ATOM 1271 O O . GLY A 1 165 ? 5.741 -3.675 23.896 1.00 77.25 165 GLY A O 1
ATOM 1272 N N . LYS A 1 166 ? 6.820 -2.785 22.134 1.00 77.00 166 LYS A N 1
ATOM 1273 C CA . LYS A 1 166 ? 5.722 -1.972 21.609 1.00 77.00 166 LYS A CA 1
ATOM 1274 C C . LYS A 1 166 ? 5.127 -2.601 20.364 1.00 77.00 166 LYS A C 1
ATOM 1276 O O . LYS A 1 166 ? 5.837 -2.924 19.414 1.00 77.00 166 LYS A O 1
ATOM 1281 N N . GLN A 1 167 ? 3.813 -2.780 20.369 1.00 79.81 167 GLN A N 1
ATOM 1282 C CA . GLN A 1 167 ? 3.095 -3.361 19.239 1.00 79.81 167 GLN A CA 1
ATOM 1283 C C . GLN A 1 167 ? 2.988 -2.340 18.106 1.00 79.81 167 GLN A C 1
ATOM 1285 O O . GLN A 1 167 ? 2.540 -1.212 18.312 1.00 79.81 167 GLN A O 1
ATOM 1290 N N . LEU A 1 168 ? 3.374 -2.749 16.899 1.00 78.94 168 LEU A N 1
ATOM 1291 C CA . LEU A 1 168 ? 3.203 -1.936 15.704 1.00 78.94 168 LEU A CA 1
ATOM 1292 C C . LEU A 1 168 ? 1.809 -2.171 15.133 1.00 78.94 168 LEU A C 1
ATOM 1294 O O . LEU A 1 168 ? 1.400 -3.300 14.863 1.00 78.94 168 LEU A O 1
ATOM 1298 N N . VAL A 1 169 ? 1.074 -1.083 14.931 1.00 81.38 169 VAL A N 1
ATOM 1299 C CA . VAL A 1 169 ? -0.301 -1.124 14.421 1.00 81.38 169 VAL A CA 1
ATOM 1300 C C . VAL A 1 169 ? -0.337 -0.438 13.063 1.00 81.38 169 VAL A C 1
ATOM 1302 O O . VAL A 1 169 ? 0.319 0.574 12.860 1.00 81.38 169 VAL A O 1
ATOM 1305 N N . CYS A 1 170 ? -1.100 -0.940 12.096 1.00 82.94 170 CYS A N 1
ATOM 1306 C CA . CYS A 1 170 ? -1.231 -0.279 10.796 1.00 82.94 170 CYS A CA 1
ATOM 1307 C C . CYS A 1 170 ? -2.455 0.653 10.778 1.00 82.94 170 CYS A C 1
ATOM 1309 O O . CYS A 1 170 ? -3.582 0.198 10.980 1.00 82.94 170 CYS A O 1
ATOM 1311 N N . VAL A 1 171 ? -2.259 1.950 10.492 1.00 87.25 171 VAL A N 1
ATOM 1312 C CA . VAL A 1 171 ? -3.354 2.948 10.481 1.00 87.25 171 VAL A CA 1
ATOM 1313 C C . VAL A 1 171 ? -4.357 2.744 9.343 1.00 87.25 171 VAL A C 1
ATOM 1315 O O . VAL A 1 171 ? -5.450 3.309 9.384 1.00 87.25 171 VAL A O 1
ATOM 1318 N N . THR A 1 172 ? -4.016 1.948 8.326 1.00 85.56 172 THR A N 1
ATOM 1319 C CA . THR A 1 172 ? -4.875 1.660 7.161 1.00 85.56 172 THR A CA 1
ATOM 1320 C C . THR A 1 172 ? -5.652 0.345 7.302 1.00 85.56 172 THR A C 1
ATOM 1322 O O . THR A 1 172 ? -6.549 0.063 6.500 1.00 85.56 172 THR A O 1
ATOM 1325 N N . LYS A 1 173 ? -5.369 -0.441 8.352 1.00 85.00 173 LYS A N 1
ATOM 1326 C CA . LYS A 1 173 ? -6.052 -1.705 8.656 1.00 85.00 173 LYS A CA 1
ATOM 1327 C C . LYS A 1 173 ? -7.102 -1.536 9.748 1.00 85.00 173 LYS A C 1
ATOM 1329 O O . LYS A 1 173 ? -7.113 -0.562 10.510 1.00 85.00 173 LYS A O 1
ATOM 1334 N N . GLU A 1 174 ? -8.046 -2.460 9.805 1.00 87.19 174 GLU A N 1
ATOM 1335 C CA . GLU A 1 174 ? -8.991 -2.552 10.918 1.00 87.19 174 GLU A CA 1
ATOM 1336 C C . GLU A 1 174 ? -8.277 -2.835 12.255 1.00 87.19 174 GLU A C 1
ATOM 1338 O O . GLU A 1 174 ? -7.128 -3.268 12.284 1.00 87.19 174 GLU A O 1
ATOM 1343 N N . GLY A 1 175 ? -8.972 -2.598 13.371 1.00 83.00 175 GLY A N 1
ATOM 1344 C CA . GLY A 1 175 ? -8.436 -2.899 14.705 1.00 83.00 175 GLY A CA 1
ATOM 1345 C C . GLY A 1 175 ? -7.465 -1.854 15.261 1.00 83.00 175 GLY A C 1
ATOM 1346 O O . G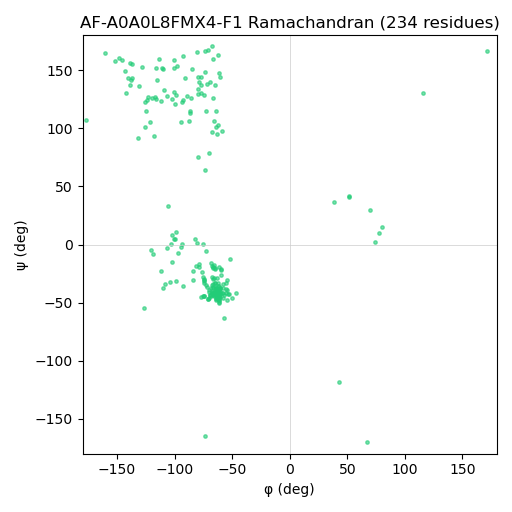LY A 1 175 ? -6.766 -2.134 16.225 1.00 83.00 175 GLY A O 1
ATOM 1347 N N . LEU A 1 176 ? -7.417 -0.650 14.678 1.00 87.06 176 LEU A N 1
ATOM 1348 C CA . LEU A 1 176 ? -6.667 0.466 15.254 1.00 87.06 176 LEU A CA 1
ATOM 1349 C C . LEU A 1 176 ? -7.274 0.858 16.605 1.00 87.06 176 LEU A C 1
ATOM 1351 O O . LEU A 1 176 ? -8.399 1.362 16.653 1.00 87.06 176 LEU A O 1
ATOM 1355 N N . GLU A 1 177 ? -6.510 0.676 17.673 1.00 85.44 177 GLU A N 1
ATOM 1356 C CA . GLU A 1 177 ? -6.833 1.167 19.008 1.00 85.44 177 GLU A CA 1
ATOM 1357 C C . GLU A 1 177 ? -6.035 2.440 19.284 1.00 85.44 177 GLU A C 1
ATOM 1359 O O . GLU A 1 177 ? -4.831 2.499 19.042 1.00 85.44 177 GLU A O 1
ATOM 1364 N N . LEU A 1 178 ? -6.723 3.479 19.753 1.00 86.25 178 LEU A N 1
ATOM 1365 C CA . LEU A 1 178 ? -6.111 4.752 20.121 1.00 86.25 178 LEU A CA 1
ATOM 1366 C C . LEU A 1 178 ? -6.162 4.920 21.641 1.00 86.25 178 LEU A C 1
ATOM 1368 O O . LEU A 1 178 ? -7.101 4.416 22.267 1.00 86.25 178 LEU A O 1
ATOM 1372 N N . PRO A 1 179 ? -5.199 5.644 22.237 1.00 84.25 179 PRO A N 1
ATOM 1373 C CA . PRO A 1 179 ? -5.200 5.975 23.658 1.00 84.25 179 PRO A CA 1
ATOM 1374 C C . PRO A 1 179 ? -6.254 7.056 23.954 1.00 84.25 179 PRO A C 1
ATOM 1376 O O . PRO A 1 179 ? -5.936 8.183 24.323 1.00 84.25 179 PRO A O 1
ATOM 1379 N N . ASP A 1 180 ? -7.522 6.715 23.743 1.00 85.56 180 ASP A N 1
ATOM 1380 C CA . ASP A 1 180 ? -8.666 7.567 24.038 1.00 85.56 180 ASP A CA 1
ATOM 1381 C C . ASP A 1 180 ? -8.989 7.507 25.542 1.00 85.56 180 ASP A C 1
ATOM 1383 O O . ASP A 1 180 ? -8.883 6.459 26.191 1.00 85.56 180 ASP A O 1
ATOM 1387 N N . ASP A 1 181 ? -9.414 8.638 26.099 1.00 89.00 181 ASP A N 1
ATOM 1388 C CA . ASP A 1 181 ? -9.947 8.716 27.457 1.00 89.00 181 ASP A CA 1
ATOM 1389 C C . ASP A 1 181 ? -11.341 8.052 27.563 1.00 89.00 181 ASP A C 1
ATOM 1391 O O . ASP A 1 181 ? -11.994 7.735 26.564 1.00 89.00 181 ASP A O 1
ATOM 1395 N N . GLU A 1 182 ? -11.813 7.825 28.790 1.00 91.81 182 GLU A N 1
ATOM 1396 C CA . GLU A 1 182 ? -13.093 7.144 29.040 1.00 91.81 182 GLU A CA 1
ATOM 1397 C C . GLU A 1 182 ? -14.315 7.906 28.493 1.00 91.81 182 GLU A C 1
ATOM 1399 O O . GLU A 1 182 ? -15.304 7.280 28.107 1.00 91.81 182 GLU A O 1
ATOM 1404 N N . GLU A 1 183 ? -14.260 9.238 28.405 1.00 92.25 183 GLU A N 1
ATOM 1405 C CA . GLU A 1 183 ? -15.334 10.048 27.818 1.00 92.25 183 GLU A CA 1
ATOM 1406 C C . GLU A 1 183 ? -15.387 9.842 26.298 1.00 92.25 183 GLU A C 1
ATOM 1408 O O . GLU A 1 183 ? -16.451 9.549 25.742 1.00 92.25 183 GLU A O 1
ATOM 1413 N N . SER A 1 184 ? -14.230 9.896 25.638 1.00 88.56 184 SER A N 1
ATOM 1414 C CA . SER A 1 184 ? -14.083 9.638 24.202 1.00 88.56 184 SER A CA 1
ATOM 1415 C C . SER A 1 184 ? -14.528 8.223 23.814 1.00 88.56 184 SER A C 1
ATOM 1417 O O . SER A 1 184 ? -15.251 8.052 22.826 1.00 88.56 184 SER A O 1
ATOM 1419 N N . LYS A 1 185 ? -14.166 7.204 24.607 1.00 90.56 185 LYS A N 1
ATOM 1420 C CA . LYS A 1 185 ? -14.626 5.818 24.400 1.00 90.56 185 LYS A CA 1
ATOM 1421 C C . LYS A 1 185 ? -16.137 5.689 24.549 1.00 90.56 185 LYS A C 1
ATOM 1423 O O . LYS A 1 185 ? -16.783 5.060 23.712 1.00 90.56 185 LYS A O 1
ATOM 1428 N N . LYS A 1 186 ? -16.714 6.301 25.587 1.00 94.25 186 LYS A N 1
ATOM 1429 C CA . LYS A 1 186 ? -18.161 6.264 25.820 1.00 94.25 186 LYS A CA 1
ATOM 1430 C C . LYS A 1 186 ? -18.926 6.909 24.666 1.00 94.25 186 LYS A C 1
ATOM 1432 O O . LYS A 1 186 ? -19.892 6.327 24.179 1.00 94.25 186 LYS A O 1
ATOM 1437 N N . LYS A 1 187 ? -18.456 8.061 24.184 1.00 93.69 187 LYS A N 1
ATOM 1438 C CA . LYS A 1 187 ? -19.043 8.738 23.025 1.00 93.69 187 LYS A CA 1
ATOM 1439 C C . LYS A 1 187 ? -18.997 7.871 21.765 1.00 93.69 187 LYS A C 1
ATOM 1441 O O . LYS A 1 187 ? -19.982 7.801 21.041 1.00 93.69 187 LYS A O 1
ATOM 1446 N N . LEU A 1 188 ? -17.890 7.165 21.526 1.00 92.06 188 LEU A N 1
ATOM 1447 C CA . LEU A 1 188 ? -17.781 6.243 20.394 1.00 92.06 188 LEU A CA 1
ATOM 1448 C C . LEU A 1 188 ? -18.806 5.097 20.475 1.00 92.06 188 LEU A C 1
ATOM 1450 O O . LEU A 1 188 ? -19.373 4.721 19.452 1.00 92.06 188 LEU A O 1
ATOM 1454 N N . GLU A 1 189 ? -19.064 4.545 21.663 1.00 94.31 189 GLU A N 1
ATOM 1455 C CA . GLU A 1 189 ? -20.094 3.509 21.856 1.00 94.31 189 GLU A CA 1
ATOM 1456 C C . GLU A 1 189 ? -21.524 4.052 21.672 1.00 94.31 189 GLU A C 1
ATOM 1458 O O . GLU A 1 189 ? -22.378 3.387 21.071 1.00 94.31 189 GLU A O 1
ATOM 1463 N N . GLU A 1 190 ? -21.783 5.284 22.119 1.00 96.31 190 GLU A N 1
ATOM 1464 C CA . GLU A 1 190 ? -23.043 5.991 21.856 1.00 96.31 190 GLU A CA 1
ATOM 1465 C C . GLU A 1 190 ? -23.248 6.216 20.349 1.00 96.31 190 GLU A C 1
ATOM 1467 O O . GLU A 1 190 ? -24.310 5.881 19.820 1.00 96.31 190 GLU A O 1
ATOM 1472 N N . ASP A 1 191 ? -22.220 6.681 19.633 1.00 95.25 191 ASP A N 1
ATOM 1473 C CA . ASP A 1 191 ? -22.259 6.895 18.183 1.00 95.25 191 ASP A CA 1
ATOM 1474 C C . ASP A 1 191 ? -22.443 5.572 17.418 1.00 95.25 191 ASP A C 1
ATOM 1476 O O . ASP A 1 191 ? -23.261 5.496 16.499 1.00 95.25 191 ASP A O 1
ATOM 1480 N N . LYS A 1 192 ? -21.750 4.492 17.810 1.00 95.50 192 LYS A N 1
ATOM 1481 C CA . LYS A 1 192 ? -21.952 3.150 17.225 1.00 95.50 192 LYS A CA 1
ATOM 1482 C C . LYS A 1 192 ? -23.408 2.707 17.319 1.00 95.50 192 LYS A C 1
ATOM 1484 O O . LYS A 1 192 ? -23.938 2.172 16.348 1.00 95.50 192 LYS A O 1
ATOM 1489 N N . THR A 1 193 ? -24.049 2.959 18.459 1.00 96.06 193 THR A N 1
ATOM 1490 C CA . THR A 1 193 ? -25.462 2.629 18.679 1.00 96.06 193 THR A CA 1
ATOM 1491 C C . THR A 1 193 ? -26.374 3.540 17.855 1.00 96.06 193 THR A C 1
ATOM 1493 O O . THR A 1 193 ? -27.280 3.064 17.172 1.00 96.06 193 THR A O 1
ATOM 1496 N N . ALA A 1 194 ? -26.123 4.851 17.871 1.00 97.44 194 ALA A N 1
ATOM 1497 C CA . ALA A 1 194 ? -26.938 5.843 17.174 1.00 97.44 194 ALA A CA 1
ATOM 1498 C C . ALA A 1 194 ? -26.914 5.667 15.646 1.00 97.44 194 ALA A C 1
ATOM 1500 O O . ALA A 1 194 ? -27.942 5.829 14.984 1.00 97.44 194 ALA A O 1
ATOM 1501 N N . TYR A 1 195 ? -25.759 5.306 15.081 1.00 96.88 195 TYR A N 1
ATOM 1502 C CA . TYR A 1 195 ? -25.559 5.183 13.636 1.00 96.88 195 TYR A CA 1
ATOM 1503 C C . TYR A 1 195 ? -25.631 3.743 13.110 1.00 96.88 195 TYR A C 1
ATOM 1505 O O . TYR A 1 195 ? -25.467 3.538 11.907 1.00 96.88 195 TYR A O 1
ATOM 1513 N N . GLU A 1 196 ? -25.948 2.747 13.946 1.00 95.31 196 GLU A N 1
ATOM 1514 C CA . GLU A 1 196 ? -26.049 1.340 13.527 1.00 95.31 196 GLU A CA 1
ATOM 1515 C C . GLU A 1 196 ? -27.009 1.160 12.335 1.00 95.31 196 GLU A C 1
ATOM 1517 O O . GLU A 1 196 ? -26.701 0.462 11.365 1.00 95.31 196 GLU A O 1
ATOM 1522 N N . GLY A 1 197 ? -28.163 1.838 12.373 1.00 96.62 197 GLY A N 1
ATOM 1523 C CA . GLY A 1 197 ? -29.145 1.813 11.288 1.00 96.62 197 GLY A CA 1
ATOM 1524 C C . GLY A 1 197 ? -28.600 2.390 9.979 1.00 96.62 197 GLY A C 1
ATOM 1525 O O . GLY A 1 197 ? -28.796 1.801 8.917 1.00 96.62 197 GLY A O 1
ATOM 1526 N N . LEU A 1 198 ? -27.859 3.501 10.049 1.00 96.81 198 LEU A N 1
ATOM 1527 C CA . LEU A 1 198 ? -27.225 4.116 8.881 1.00 96.81 198 LEU A CA 1
ATOM 1528 C C . LEU A 1 198 ? -26.135 3.206 8.299 1.00 96.81 198 LEU A C 1
ATOM 1530 O O . LEU A 1 198 ? -26.091 3.007 7.085 1.00 96.81 198 LEU A O 1
ATOM 1534 N N . CYS A 1 199 ? -25.294 2.610 9.148 1.00 96.50 199 CYS A N 1
ATOM 1535 C CA . CYS A 1 199 ? -24.265 1.665 8.717 1.00 96.50 199 CYS A CA 1
ATOM 1536 C C . CYS A 1 199 ? -24.869 0.466 7.971 1.00 96.50 199 CYS A C 1
ATOM 1538 O O . CYS A 1 199 ? -24.342 0.087 6.925 1.00 96.50 199 CYS A O 1
ATOM 1540 N N . LYS A 1 200 ? -25.995 -0.085 8.451 1.00 96.75 200 LYS A N 1
ATOM 1541 C CA . LYS A 1 200 ? -26.727 -1.167 7.765 1.00 96.75 200 LYS A CA 1
ATOM 1542 C C . LYS A 1 200 ? -27.229 -0.732 6.391 1.00 96.75 200 LYS A C 1
ATOM 1544 O O . LYS A 1 200 ? -26.925 -1.394 5.407 1.00 96.75 200 LYS A O 1
ATOM 1549 N N . VAL A 1 201 ? -27.893 0.421 6.299 1.00 97.88 201 VAL A N 1
ATOM 1550 C CA . VAL A 1 201 ? -28.391 0.947 5.015 1.00 97.88 201 VAL A CA 1
ATOM 1551 C C . VAL A 1 201 ? -27.254 1.140 4.008 1.00 97.88 201 VAL A C 1
ATOM 1553 O O . VAL A 1 201 ? -27.370 0.720 2.859 1.00 97.88 201 VAL A O 1
ATOM 1556 N N . ILE A 1 202 ? -26.129 1.730 4.423 1.00 97.19 202 ILE A N 1
ATOM 1557 C CA . ILE A 1 202 ? -24.967 1.914 3.541 1.00 97.19 202 ILE A CA 1
ATOM 1558 C C . ILE A 1 202 ? -24.380 0.556 3.133 1.00 97.19 202 ILE A C 1
ATOM 1560 O O . ILE A 1 202 ? -24.048 0.358 1.963 1.00 97.19 202 ILE A O 1
ATOM 1564 N N . LYS A 1 203 ? -24.274 -0.395 4.070 1.00 95.88 203 LYS A N 1
ATOM 1565 C CA . LYS A 1 203 ? -23.784 -1.748 3.787 1.00 95.88 203 LYS A CA 1
ATOM 1566 C C . LYS A 1 203 ? -24.673 -2.487 2.784 1.00 95.88 203 LYS A C 1
ATOM 1568 O O . LYS A 1 203 ? -24.135 -3.191 1.929 1.00 95.88 203 LYS A O 1
ATOM 1573 N N . ASP A 1 204 ? -25.987 -2.314 2.868 1.00 94.75 204 ASP A N 1
ATOM 1574 C CA . ASP A 1 204 ? -26.956 -2.923 1.953 1.00 94.75 204 ASP A CA 1
ATOM 1575 C C . ASP A 1 204 ? -26.871 -2.299 0.553 1.00 94.75 204 ASP A C 1
ATOM 1577 O O . ASP A 1 204 ? -26.884 -3.014 -0.445 1.00 94.75 204 ASP A O 1
ATOM 1581 N N . ILE A 1 205 ? -26.701 -0.974 0.465 1.00 96.94 205 ILE A N 1
ATOM 1582 C CA . ILE A 1 205 ? -26.508 -0.262 -0.811 1.00 96.94 205 ILE A CA 1
ATOM 1583 C C . ILE A 1 205 ? -25.208 -0.694 -1.502 1.00 96.94 205 ILE A C 1
ATOM 1585 O O . ILE A 1 205 ? -25.168 -0.852 -2.724 1.00 96.94 205 ILE A O 1
ATOM 1589 N N . LEU A 1 206 ? -24.125 -0.847 -0.735 1.00 92.38 206 LEU A N 1
ATOM 1590 C CA . LEU A 1 206 ? -22.815 -1.221 -1.268 1.00 92.38 206 LEU A CA 1
ATOM 1591 C C . LEU A 1 206 ? -22.676 -2.732 -1.510 1.00 92.38 206 LEU A C 1
ATOM 1593 O O . LEU A 1 206 ? -21.807 -3.133 -2.286 1.00 92.38 206 LEU A O 1
ATOM 1597 N N . ASP A 1 207 ?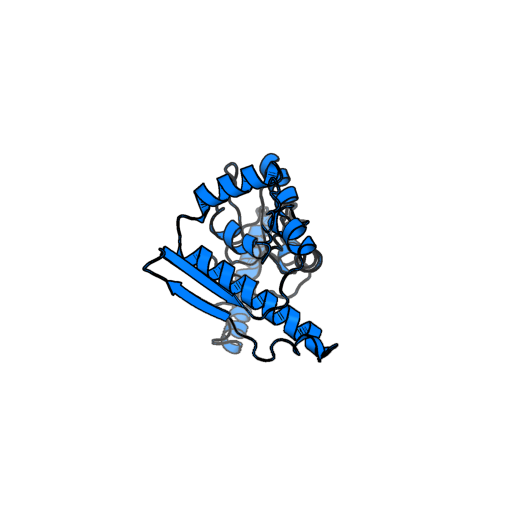 -23.531 -3.553 -0.896 1.00 93.44 207 ASP A N 1
ATOM 1598 C CA . ASP A 1 207 ? -23.614 -5.008 -1.055 1.00 93.44 207 ASP A CA 1
ATOM 1599 C C . ASP A 1 207 ? -22.221 -5.672 -1.074 1.00 93.44 207 ASP A C 1
ATOM 1601 O O . ASP A 1 207 ? -21.461 -5.549 -0.111 1.00 93.44 207 ASP A O 1
ATOM 1605 N N . LYS A 1 208 ? -21.841 -6.341 -2.167 1.00 90.69 208 LYS A N 1
ATOM 1606 C CA . LYS A 1 208 ? -20.579 -7.084 -2.300 1.00 90.69 208 LYS A CA 1
ATOM 1607 C C . LYS A 1 208 ? -19.336 -6.202 -2.435 1.00 90.69 208 LYS A C 1
ATOM 1609 O O . LYS A 1 208 ? -18.235 -6.739 -2.480 1.00 90.69 208 LYS A O 1
ATOM 1614 N N . LYS A 1 209 ? -19.482 -4.875 -2.530 1.00 89.75 209 LYS A N 1
ATOM 1615 C CA . LYS A 1 209 ? -18.340 -3.954 -2.666 1.00 89.75 209 LYS A CA 1
ATOM 1616 C C . LYS A 1 209 ? -17.597 -3.728 -1.352 1.00 89.75 209 LYS A C 1
ATOM 1618 O O . LYS A 1 209 ? -16.437 -3.341 -1.391 1.00 89.75 209 LYS A O 1
ATOM 1623 N N . VAL A 1 210 ? -18.259 -3.931 -0.211 1.00 91.19 210 VAL A N 1
ATOM 1624 C CA . VAL A 1 210 ? -17.658 -3.760 1.119 1.00 91.19 210 VAL A CA 1
ATOM 1625 C C . VAL A 1 210 ? -18.068 -4.904 2.037 1.00 91.19 210 VAL A C 1
ATOM 1627 O O . VAL A 1 210 ? -19.207 -5.371 1.997 1.00 91.19 210 VAL A O 1
ATOM 1630 N N . GLU A 1 211 ? -17.150 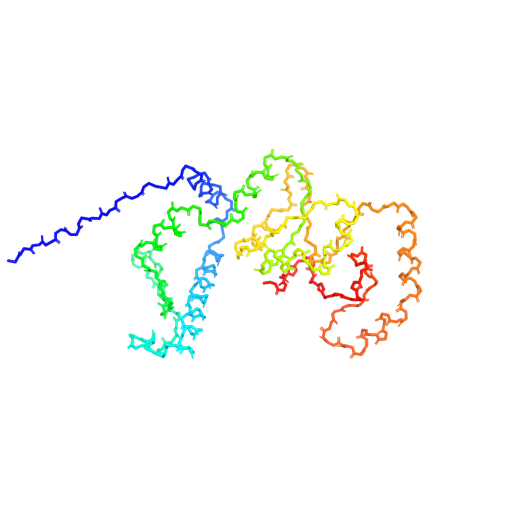-5.335 2.897 1.00 90.31 211 GLU A N 1
ATOM 1631 C CA . GLU A 1 211 ? -17.416 -6.395 3.873 1.00 90.31 211 GLU A CA 1
ATOM 1632 C C . GLU A 1 211 ? -18.293 -5.894 5.029 1.00 90.31 211 GLU A C 1
ATOM 1634 O O . GLU A 1 211 ? -19.272 -6.538 5.401 1.00 90.31 211 GLU A O 1
ATOM 1639 N N . LYS A 1 212 ? -17.991 -4.704 5.558 1.00 92.44 212 LYS A N 1
ATOM 1640 C CA . LYS A 1 212 ? -18.723 -4.069 6.660 1.00 92.44 212 LYS A CA 1
ATOM 1641 C C . LYS A 1 212 ? -18.633 -2.548 6.589 1.00 92.44 212 LYS A C 1
ATOM 1643 O O . LYS A 1 212 ? -17.707 -2.002 5.996 1.00 92.44 212 LYS A O 1
ATOM 1648 N N . VAL A 1 213 ? -19.587 -1.878 7.228 1.00 95.12 213 VAL A N 1
ATOM 1649 C CA . VAL A 1 213 ? -19.595 -0.424 7.436 1.00 95.12 213 VAL A CA 1
ATOM 1650 C C . VAL A 1 213 ? -19.698 -0.188 8.936 1.00 95.12 213 VAL A C 1
ATOM 1652 O O . VAL A 1 213 ? -20.576 -0.753 9.583 1.00 95.12 213 VAL A O 1
ATOM 1655 N N . VAL A 1 214 ? -18.785 0.607 9.489 1.00 94.69 214 VAL A N 1
ATOM 1656 C CA . VAL A 1 214 ? -18.685 0.859 10.932 1.00 94.69 214 VAL A CA 1
ATOM 1657 C C . VAL A 1 214 ? -18.440 2.338 11.201 1.00 94.69 214 VAL A C 1
ATOM 1659 O O . VAL A 1 214 ? -17.888 3.044 10.355 1.00 94.69 214 VAL A O 1
ATOM 1662 N N . VAL A 1 215 ? -18.820 2.798 12.393 1.00 95.38 215 VAL A N 1
ATOM 1663 C CA . VAL A 1 215 ? -18.446 4.130 12.879 1.00 95.38 215 VAL A CA 1
ATOM 1664 C C . VAL A 1 215 ? -16.936 4.165 13.103 1.00 95.38 215 VAL A C 1
ATOM 1666 O O . VAL A 1 215 ? -16.373 3.299 13.776 1.00 95.38 215 VAL A O 1
ATOM 1669 N N . SER A 1 216 ? -16.275 5.149 12.496 1.00 93.38 216 SER A N 1
ATOM 1670 C CA . SER A 1 216 ? -14.823 5.272 12.542 1.00 93.38 216 SER A CA 1
ATOM 1671 C C . SER A 1 216 ? -14.350 5.878 13.857 1.00 93.38 216 SER A C 1
ATOM 1673 O O . SER A 1 216 ? -14.906 6.861 14.336 1.00 93.38 216 SER A O 1
ATOM 1675 N N . ASN A 1 217 ? -13.258 5.341 14.391 1.00 91.31 217 ASN A N 1
ATOM 1676 C CA . ASN A 1 217 ? -12.551 5.911 15.528 1.00 91.31 217 ASN A CA 1
ATOM 1677 C C . ASN A 1 217 ? -11.298 6.699 15.128 1.00 91.31 217 ASN A C 1
ATOM 1679 O O . ASN A 1 217 ? -10.586 7.100 16.037 1.00 91.31 217 ASN A O 1
ATOM 1683 N N . ARG A 1 218 ? -11.000 6.889 13.828 1.00 90.38 218 ARG A N 1
ATOM 1684 C CA . ARG A 1 218 ? -9.713 7.442 13.337 1.00 90.38 218 ARG A CA 1
ATOM 1685 C C . ARG A 1 218 ? -9.803 8.733 12.515 1.00 90.38 218 ARG A C 1
ATOM 1687 O O . ARG A 1 218 ? -8.770 9.289 12.155 1.00 90.38 218 ARG A O 1
ATOM 1694 N N . LEU A 1 219 ? -11.018 9.203 12.232 1.00 92.12 219 LEU A N 1
ATOM 1695 C CA . LEU A 1 219 ? -11.283 10.392 11.414 1.00 92.12 219 LEU A CA 1
ATOM 1696 C C . LEU A 1 219 ? -11.591 11.614 12.288 1.00 92.12 219 LEU A C 1
ATOM 1698 O O . LEU A 1 219 ? -12.104 11.466 13.400 1.00 92.12 219 LEU A O 1
ATOM 1702 N N . VAL A 1 220 ? -11.283 12.806 11.779 1.00 90.50 220 VAL A N 1
ATOM 1703 C CA . VAL A 1 220 ? -11.612 14.101 12.397 1.00 90.50 220 VAL A CA 1
ATOM 1704 C C . VAL A 1 220 ? -12.360 14.985 11.404 1.00 90.50 220 VAL A C 1
ATOM 1706 O O . VAL A 1 220 ? -13.464 15.429 11.712 1.00 90.50 220 VAL A O 1
ATOM 1709 N N . ASP A 1 221 ? -11.775 15.207 10.228 1.00 90.44 221 ASP A N 1
ATOM 1710 C CA . ASP A 1 221 ? -12.287 16.127 9.208 1.00 90.44 221 ASP A CA 1
ATOM 1711 C C . ASP A 1 221 ? -12.862 15.363 8.008 1.00 90.44 221 ASP A C 1
ATOM 1713 O O . ASP A 1 221 ? -13.855 15.781 7.405 1.00 90.44 221 ASP A O 1
ATOM 1717 N N . SER A 1 222 ? -12.268 14.215 7.671 1.00 93.50 222 SER A N 1
ATOM 1718 C CA . SER A 1 222 ? -12.738 13.383 6.567 1.00 93.50 222 SER A CA 1
ATOM 1719 C C . SER A 1 222 ? -14.060 12.673 6.897 1.00 93.50 222 SER A C 1
ATOM 1721 O O . SER A 1 222 ? -14.205 12.097 7.978 1.00 93.50 222 SER A O 1
ATOM 1723 N N . PRO A 1 223 ? -15.021 12.616 5.953 1.00 92.94 223 PRO A N 1
ATOM 1724 C CA . PRO A 1 223 ? -16.339 12.030 6.206 1.00 92.94 223 PRO A CA 1
ATOM 1725 C C . PRO A 1 223 ? -16.326 10.496 6.264 1.00 92.94 223 PRO A C 1
ATOM 1727 O O . PRO A 1 223 ? -17.163 9.892 6.929 1.00 92.94 223 PRO A O 1
ATOM 1730 N N . CYS A 1 224 ? -15.411 9.848 5.538 1.00 93.56 224 CYS A N 1
ATOM 1731 C CA . CYS A 1 224 ? -15.240 8.397 5.537 1.00 93.56 224 CYS A CA 1
ATOM 1732 C C . CYS A 1 224 ? -13.852 8.008 5.004 1.00 93.56 224 CYS A C 1
ATOM 1734 O O . CYS A 1 224 ? -13.169 8.813 4.374 1.00 93.56 224 CYS A O 1
ATOM 1736 N N . CYS A 1 225 ? -13.447 6.761 5.244 1.00 90.31 225 CYS A N 1
ATOM 1737 C CA . CYS A 1 225 ? -12.267 6.142 4.640 1.00 90.31 225 CYS A CA 1
ATOM 1738 C C . CYS A 1 225 ? -12.535 4.645 4.415 1.00 90.31 225 CYS A C 1
ATOM 1740 O O . CYS A 1 225 ? -13.419 4.074 5.057 1.00 90.31 225 CYS A O 1
ATOM 1742 N N . ILE A 1 226 ? -11.785 4.016 3.507 1.00 90.25 226 ILE A N 1
ATOM 1743 C CA . ILE A 1 226 ? -11.837 2.567 3.274 1.00 90.25 226 ILE A CA 1
ATOM 1744 C C . ILE A 1 226 ? -10.627 1.945 3.957 1.00 90.25 226 ILE A C 1
ATOM 1746 O O . ILE A 1 226 ? -9.499 2.346 3.692 1.00 90.25 226 ILE A O 1
ATOM 1750 N N . VAL A 1 227 ? -10.870 0.974 4.831 1.00 88.56 227 VAL A N 1
ATOM 1751 C CA . VAL A 1 227 ? -9.822 0.233 5.537 1.00 88.56 227 VAL A CA 1
ATOM 1752 C C . VAL A 1 227 ? -9.781 -1.203 5.041 1.00 88.56 227 VAL A C 1
ATOM 1754 O O . VAL A 1 227 ? -10.799 -1.752 4.616 1.00 88.56 227 VAL A O 1
ATOM 1757 N N . THR A 1 228 ? -8.604 -1.808 5.112 1.00 84.56 228 THR A N 1
ATOM 1758 C CA . THR A 1 228 ? -8.409 -3.227 4.794 1.00 84.56 228 THR A CA 1
ATOM 1759 C C . THR A 1 228 ? -8.521 -4.076 6.060 1.00 84.56 228 THR A C 1
ATOM 1761 O O . THR A 1 228 ? -8.470 -3.556 7.181 1.00 84.56 228 THR A O 1
ATOM 1764 N N . SER A 1 229 ? -8.735 -5.383 5.907 1.00 80.88 229 SER A N 1
ATOM 1765 C CA . SER A 1 229 ? -8.803 -6.289 7.055 1.00 80.88 229 SER A CA 1
ATOM 1766 C C . SER A 1 229 ? -7.445 -6.408 7.755 1.00 80.88 229 SER A C 1
ATOM 1768 O O . SER A 1 229 ? -6.396 -6.125 7.175 1.00 80.88 229 SER A O 1
ATOM 1770 N N . GLN A 1 230 ? -7.444 -6.843 9.014 1.00 75.06 230 GLN A N 1
ATOM 1771 C CA . GLN A 1 230 ? -6.271 -6.826 9.895 1.00 75.06 230 GLN A CA 1
ATOM 1772 C C . GLN A 1 230 ? -5.156 -7.713 9.339 1.00 75.06 230 GLN A C 1
ATOM 1774 O O . GLN A 1 230 ? -3.973 -7.388 9.427 1.00 75.06 230 GLN A O 1
ATOM 1779 N N . TYR A 1 231 ? -5.562 -8.821 8.725 1.00 74.88 231 TYR A N 1
ATOM 1780 C CA . TYR A 1 231 ? -4.689 -9.814 8.106 1.00 74.88 231 TYR A CA 1
ATOM 1781 C C . TYR A 1 231 ? -4.661 -9.706 6.575 1.00 74.88 231 TYR A C 1
ATOM 1783 O O . TYR A 1 231 ? -3.992 -10.502 5.920 1.00 74.88 231 TYR A O 1
ATOM 1791 N N . GLY A 1 232 ? -5.401 -8.754 6.002 1.00 65.81 232 GLY A N 1
ATOM 1792 C CA . GLY A 1 232 ? -5.433 -8.495 4.569 1.00 65.81 232 GLY A CA 1
ATOM 1793 C C . GLY A 1 232 ? -4.239 -7.671 4.102 1.00 65.81 232 GLY A C 1
ATOM 1794 O O . GLY A 1 232 ? -3.516 -7.066 4.900 1.00 65.81 232 GLY A O 1
ATOM 1795 N N . TRP A 1 233 ? -4.048 -7.643 2.785 1.00 63.94 233 TRP A N 1
ATOM 1796 C CA . TRP A 1 233 ? -3.132 -6.709 2.135 1.00 63.94 233 TRP A CA 1
ATOM 1797 C C . TRP A 1 233 ? -3.700 -5.297 2.229 1.00 63.94 233 TRP A C 1
ATOM 1799 O O . TRP A 1 233 ? -4.916 -5.121 2.103 1.00 63.94 233 TRP A O 1
ATOM 1809 N N . SER A 1 234 ? -2.834 -4.316 2.491 1.00 66.50 234 SER A N 1
ATOM 1810 C CA . SER A 1 234 ? -3.241 -2.916 2.411 1.00 66.50 234 SER A CA 1
ATOM 1811 C C . SER A 1 234 ? -3.546 -2.536 0.950 1.00 66.50 234 SER A C 1
ATOM 1813 O O . SER A 1 234 ? -3.342 -3.328 0.032 1.00 66.50 234 SER A O 1
ATOM 1815 N N . ALA A 1 235 ? -4.111 -1.348 0.732 1.00 62.44 235 ALA A N 1
ATOM 1816 C CA . ALA A 1 235 ? -4.439 -0.864 -0.612 1.00 62.44 235 ALA A CA 1
ATOM 1817 C C . ALA A 1 235 ? -3.229 -0.280 -1.369 1.00 62.44 235 ALA A C 1
ATOM 1819 O O . ALA A 1 235 ? -3.418 0.242 -2.466 1.00 62.44 235 ALA A O 1
ATOM 1820 N N . ASN A 1 236 ? -2.048 -0.307 -0.743 1.00 56.81 236 ASN A N 1
ATOM 1821 C CA . ASN A 1 236 ? -0.800 0.250 -1.252 1.00 56.81 236 ASN A CA 1
ATOM 1822 C C . ASN A 1 236 ? -0.027 -0.756 -2.112 1.00 56.81 236 ASN A C 1
ATOM 1824 O O . ASN A 1 236 ? -0.277 -1.976 -1.967 1.00 56.81 236 ASN A O 1
#

Foldseek 3Di:
DDPPPPPDDDADADPVVVVVVVVCVVQPVVDVVVVVVVVVVVLVVQLVVLVVVCVVPVCSCVVDVDFDWDWDQDPVVRDIDIDTPGSDADPVRCCQVVRHPNPACVVVVVVVLVVLAAEEEEDADPVCVVPDQLCAVCVVLVHDYRYHNDPCVLVVQLRCQDGNNHGYYYSQEPPDDGPDDPVLVVVQVVVQVVCVVVQVVVCVVCPPVDPGGTDDPRGDPDPDDHGHYRNDRGPD

Solvent-accessible surface area (backbone atoms only — not comparable to full-atom values): 14404 Å² total; per-residue (Å²): 135,82,81,79,75,80,79,80,85,88,78,77,65,44,73,69,53,56,54,48,50,53,52,43,55,78,70,57,60,85,44,70,69,54,61,54,51,52,54,51,49,52,41,48,53,28,36,52,51,37,54,56,50,29,77,80,40,61,71,75,33,73,92,52,78,70,80,51,78,48,78,47,81,38,79,90,79,73,44,74,46,76,46,56,56,32,61,75,74,53,75,67,49,47,48,42,65,74,40,39,89,61,88,52,63,62,62,62,48,54,54,47,62,75,66,72,65,65,46,31,41,65,33,83,38,68,69,57,39,70,71,30,60,57,41,46,30,43,50,73,71,69,48,57,70,46,75,38,48,54,83,68,37,66,56,50,55,70,70,45,48,58,53,92,93,32,66,46,47,47,51,52,28,49,87,72,81,74,97,64,53,74,67,59,51,50,51,51,54,51,47,41,63,73,42,45,67,57,30,49,54,52,37,61,74,47,41,94,79,49,96,77,54,76,79,77,91,38,56,73,85,55,93,74,82,89,66,28,53,74,88,50,72,66,97,112

pLDDT: mean 77.12, std 17.36, range [35.44, 97.88]

Organism: Octopus bimaculoides (NCBI:txid37653)

Radius of gyration: 23.11 Å; Cα contacts (8 Å, |Δi|>4): 244; chains: 1; bounding box: 73×44×60 Å

InterPro domains:
  IPR001404 Heat shock protein Hsp90 family [PF00183] (122-236)
  IPR001404 Heat shock protein Hsp90 family [PTHR11528] (5-124)
  IPR019805 Heat shock protein Hsp90, conserved site [PS00298] (29-38)
  IPR020568 Ribosomal protein uS5 domain 2-type superfamily [SSF54211] (120-174)
  IPR020575 Heat shock protein Hsp90, N-terminal [PR00775] (9-29)
  IPR020575 Heat shock protein Hsp90, N-terminal [PR00775] (30-52)
  IPR020575 Heat shock protein Hsp90, N-terminal [PR00775] (79-96)
  IPR020575 Heat shock protein Hsp90, N-terminal [PR00775] (97-114)
  IPR036890 Histidine kinase/HSP90-like ATPase superfamily [G3DSA:3.30.565.10] (1-125)
  IPR036890 Histidine kinase/HSP90-like ATPase superfamily [SSF55874] (9-124)
  IPR037196 HSP90, C-terminal domain [G3DSA:1.20.120.790] (173-236)
  IPR037196 HSP90, C-terminal domain [SSF110942] (198-236)

Sequence (236 aa):
MSTETNEGEVFAFQAEIAQLMSLIINTFYSNKEIFLRELISNSSDALDKIRYESLTDPSKLDSGKDLYIKIIPNKEDNTLTIIDTGIGMTKADMVNNLGTIAKSGTKAFMEALQSGADISMIGETKDAVKNSAFVEKVKKSGCEVVYMVDPIDEYAAQQLKEYDGKQLVCVTKEGLELPDDEESKKKLEEDKTAYEGLCKVIKDILDKKVEKVVVSNRLVDSPCCIVTSQYGWSAN